Protein AF-F6FRP1-F1 (afdb_monomer)

Sequence (287 aa):
MSMPPDDLPRSPSGRVPKWVIDEAAGRATTPTAWREWEQRPTAQLASGRHRGSNRGLRVTIAILSVLITVAVWGRAGWPGVPQEWVAAVEEATGQSDGSALAPDILALADAAYMTDEGRAIFYGTEPRIVDREQVAELCRRTGPDDRDLETGQYRIAGCYAGDGTGRGVIYLAKPDDPRLYEGLVTTAAHEMLHAAWETLGLREQADLAPILEAEVAALDPADPIHQSIAWSIGDAATFTASSELFASLGAAVWRDGGLDPRLEEIYSRFISDRAALVAVHSSWSVG

Mean predicted aligned error: 17.7 Å

Foldseek 3Di:
DDDDPPPQDADPVRDRDPVVVCVVVVHDDDDDPVCPVVDDDPPDPDDDDDDDDPPVVVVVVVVVVVVVVCVVVVVVDDPPDDVVVVVVVCVVVVVDPPVLDPDDLVVLCVQLQWDPLLVCLLVQQVEDADAPVVQCVVLPPPDDPPDDPPPCLCQKDWAFPDPLQSYHHIYTHGHPDSLCVLVSSLSSQLRSLLSLLSNDDPVLLVVCLVQLVVQVVPDDPPPCLVVVLCVQCPVHDSSSSSSSSLSSQQQADADVVGGPPSSVVSSCNTHVCSVSRNVSNVVSSVD

Structure (mmCIF, N/CA/C/O backbone):
data_AF-F6FRP1-F1
#
_entry.id   AF-F6FRP1-F1
#
loop_
_atom_site.group_PDB
_atom_site.id
_atom_site.type_symbol
_atom_site.label_atom_id
_atom_site.label_alt_id
_atom_site.label_comp_id
_atom_site.label_asym_id
_atom_site.label_entity_id
_atom_site.label_seq_id
_atom_site.pdbx_PDB_ins_code
_atom_site.Cartn_x
_atom_site.Cartn_y
_atom_site.Cartn_z
_atom_site.occupancy
_atom_site.B_iso_or_equiv
_atom_site.auth_seq_id
_atom_site.auth_comp_id
_atom_site.auth_asym_id
_atom_site.auth_atom_id
_atom_site.pdbx_PDB_model_num
ATOM 1 N N . MET A 1 1 ? -47.886 38.451 -21.635 1.00 42.12 1 MET A N 1
ATOM 2 C CA . MET A 1 1 ? -46.549 38.573 -22.251 1.00 42.12 1 MET A CA 1
ATOM 3 C C . MET A 1 1 ? -45.557 38.033 -21.238 1.00 42.12 1 MET A C 1
ATOM 5 O O . MET A 1 1 ? -45.305 38.707 -20.250 1.00 42.12 1 MET A O 1
ATOM 9 N N . SER A 1 2 ? -45.134 36.778 -21.395 1.00 42.69 2 SER A N 1
ATOM 10 C CA . SER A 1 2 ? -44.207 36.121 -20.466 1.00 42.69 2 SER A CA 1
ATOM 11 C C . SER A 1 2 ? -42.779 36.546 -20.794 1.00 42.69 2 SER A C 1
ATOM 13 O O . SER A 1 2 ? -42.382 36.476 -21.955 1.00 42.69 2 SER A O 1
ATOM 15 N N . MET A 1 3 ? -42.034 37.021 -19.794 1.00 36.31 3 MET A N 1
ATOM 16 C CA . MET A 1 3 ? -40.602 37.287 -19.942 1.00 36.31 3 MET A CA 1
ATOM 17 C C . MET A 1 3 ? -39.848 35.962 -20.142 1.00 36.31 3 MET A C 1
ATOM 19 O O . MET A 1 3 ? -40.249 34.962 -19.538 1.00 36.31 3 MET A O 1
ATOM 23 N N . PRO A 1 4 ? -38.783 35.926 -20.963 1.00 47.41 4 PRO A N 1
ATOM 24 C CA . PRO A 1 4 ? -37.923 34.753 -21.055 1.00 47.41 4 PRO A CA 1
ATOM 25 C C . PRO A 1 4 ? -37.223 34.506 -19.707 1.00 47.41 4 PRO A C 1
ATOM 27 O O . PRO A 1 4 ? -36.939 35.479 -19.001 1.00 47.41 4 PRO A O 1
ATOM 30 N N . PRO A 1 5 ? -36.941 33.245 -19.339 1.00 50.66 5 PRO A N 1
ATOM 31 C CA . PRO A 1 5 ? -36.143 32.946 -18.157 1.00 50.66 5 PRO A CA 1
ATOM 32 C C . PRO A 1 5 ? -34.727 33.525 -18.308 1.00 50.66 5 PRO A C 1
ATOM 34 O O . PRO A 1 5 ? -34.097 33.409 -19.360 1.00 50.66 5 PRO A O 1
ATOM 37 N N . ASP A 1 6 ? -34.266 34.216 -17.264 1.00 63.19 6 ASP A N 1
ATOM 38 C CA . ASP A 1 6 ? -32.944 34.848 -17.178 1.00 63.19 6 ASP A CA 1
ATOM 39 C C . ASP A 1 6 ? -31.881 33.787 -16.852 1.00 63.19 6 ASP A C 1
ATOM 41 O O . ASP A 1 6 ? -31.418 33.675 -15.718 1.00 63.19 6 ASP A O 1
ATOM 45 N N . ASP A 1 7 ? -31.529 32.983 -17.857 1.00 59.56 7 ASP A N 1
ATOM 46 C CA . ASP A 1 7 ? -30.572 31.870 -17.752 1.00 59.56 7 ASP A CA 1
ATOM 47 C C . ASP A 1 7 ? -29.110 32.307 -17.979 1.00 59.56 7 ASP A C 1
ATOM 49 O O . ASP A 1 7 ? -28.259 31.519 -18.400 1.00 59.56 7 ASP A O 1
ATOM 53 N N . LEU A 1 8 ? -28.776 33.577 -17.722 1.00 59.47 8 LEU A N 1
ATOM 54 C CA . LEU A 1 8 ? -27.398 34.038 -17.881 1.00 59.47 8 LEU A CA 1
ATOM 55 C C . LEU A 1 8 ? -26.527 33.615 -16.684 1.00 59.47 8 LEU A C 1
ATOM 57 O O . LEU A 1 8 ? -26.877 33.891 -15.533 1.00 59.47 8 LEU A O 1
ATOM 61 N N . PRO A 1 9 ? -25.348 33.008 -16.924 1.00 55.50 9 PRO A N 1
ATOM 62 C CA . PRO A 1 9 ? -24.442 32.602 -15.858 1.00 55.50 9 PRO A CA 1
ATOM 63 C C . PRO A 1 9 ? -23.933 33.827 -15.085 1.00 55.50 9 PRO A C 1
ATOM 65 O O . PRO A 1 9 ? -23.289 34.728 -15.633 1.00 55.50 9 PRO A O 1
ATOM 68 N N . ARG A 1 10 ? -24.220 33.864 -13.780 1.00 59.00 10 ARG A N 1
ATOM 69 C CA . ARG A 1 10 ? -23.786 34.926 -12.861 1.00 59.00 10 ARG A CA 1
ATOM 70 C C . ARG A 1 10 ? -22.568 34.463 -12.069 1.00 59.00 10 ARG A C 1
ATOM 72 O O . ARG A 1 10 ? -22.489 33.317 -11.641 1.00 59.00 10 ARG A O 1
ATOM 79 N N . SER A 1 11 ? -21.616 35.369 -11.851 1.00 56.16 11 SER A N 1
ATOM 80 C CA . SER A 1 11 ? -20.502 35.103 -10.933 1.00 56.16 11 SER A CA 1
ATOM 81 C C . SER A 1 11 ? -21.001 35.014 -9.478 1.00 56.16 11 SER A C 1
ATOM 83 O O . SER A 1 11 ? -22.058 35.577 -9.176 1.00 56.16 11 SER A O 1
ATOM 85 N N . PRO A 1 12 ? -20.230 34.426 -8.540 1.00 55.56 12 PRO A N 1
ATOM 86 C CA . PRO A 1 12 ? -20.595 34.362 -7.116 1.00 55.56 12 PRO A CA 1
ATOM 87 C C . PRO A 1 12 ? -20.892 35.726 -6.463 1.00 55.56 12 PRO A C 1
ATOM 89 O O . PRO A 1 12 ? -21.548 35.797 -5.433 1.00 55.56 12 PRO A O 1
ATOM 92 N N . SER A 1 13 ? -20.446 36.827 -7.079 1.00 66.94 13 SER A N 1
ATOM 93 C CA . SER A 1 13 ? -20.722 38.203 -6.637 1.00 66.94 13 SER A CA 1
ATOM 94 C C . SER A 1 13 ? -22.049 38.789 -7.153 1.00 66.94 13 SER A C 1
ATOM 96 O O . SER A 1 13 ? -22.319 39.973 -6.952 1.00 66.94 13 SER A O 1
ATOM 98 N N . GLY A 1 14 ? -22.850 38.013 -7.892 1.00 69.00 14 GLY A N 1
ATOM 99 C CA . GLY A 1 14 ? -24.117 38.445 -8.494 1.00 69.00 14 GLY A CA 1
ATOM 100 C C . GLY A 1 14 ? -23.976 39.348 -9.728 1.00 69.00 14 GLY A C 1
ATOM 101 O O . GLY A 1 14 ? -24.975 39.653 -10.383 1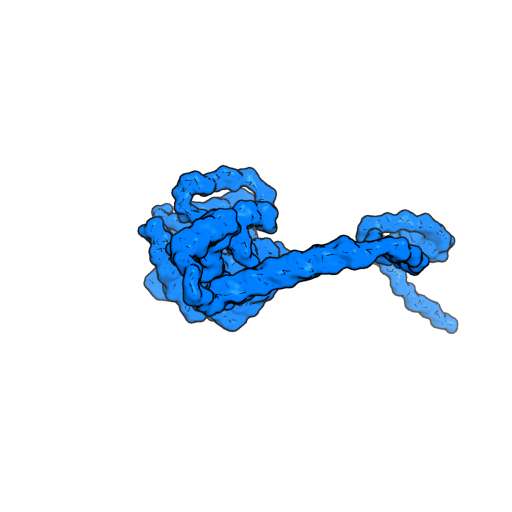.00 69.00 14 GLY A O 1
ATOM 102 N N . ARG A 1 15 ? -22.748 39.753 -10.085 1.00 71.25 15 ARG A N 1
ATOM 103 C CA . ARG A 1 15 ? -22.455 40.525 -11.301 1.00 71.25 15 ARG A CA 1
ATOM 104 C C . ARG A 1 15 ? -22.330 39.621 -12.525 1.00 71.25 15 ARG A C 1
ATOM 106 O O . ARG A 1 15 ? -21.652 38.590 -12.476 1.00 71.25 15 ARG A O 1
ATOM 113 N N . VAL A 1 16 ? -22.952 40.062 -13.620 1.00 71.62 16 VAL A N 1
ATOM 114 C CA . VAL A 1 16 ? -22.792 39.478 -14.956 1.00 71.62 16 VAL A CA 1
ATOM 115 C C . VAL A 1 16 ? -21.362 39.755 -15.430 1.00 71.62 16 VAL A C 1
ATOM 117 O O . VAL A 1 16 ? -20.940 40.918 -15.424 1.00 71.62 16 VAL A O 1
ATOM 120 N N . PRO A 1 17 ? -20.587 38.722 -15.798 1.00 74.06 17 PRO A N 1
ATOM 121 C CA . PRO A 1 17 ? -19.234 38.912 -16.294 1.00 74.06 17 PRO A CA 1
ATOM 122 C C . PRO A 1 17 ? -19.204 39.814 -17.530 1.00 74.06 17 PRO A C 1
ATOM 124 O O . PRO A 1 17 ? -20.033 39.691 -18.429 1.00 74.06 17 PRO A O 1
ATOM 127 N N . LYS A 1 18 ? -18.210 40.705 -17.594 1.00 75.06 18 LYS A N 1
ATOM 128 C CA . LYS A 1 18 ? -18.068 41.690 -18.677 1.00 75.06 18 LYS A CA 1
ATOM 129 C C . LYS A 1 18 ? -18.070 41.048 -20.074 1.00 75.06 18 LYS A C 1
ATOM 131 O O . LYS A 1 18 ? -18.649 41.618 -20.990 1.00 75.06 18 LYS A O 1
ATOM 136 N N . TRP A 1 19 ? -17.499 39.851 -20.210 1.00 76.25 19 TRP A N 1
ATOM 137 C CA . TRP A 1 19 ? -17.457 39.122 -21.478 1.00 76.25 19 TRP A CA 1
ATOM 138 C C . TRP A 1 19 ? -18.851 38.738 -22.002 1.00 76.25 19 TRP A C 1
ATOM 140 O O . TRP A 1 19 ? -19.078 38.848 -23.198 1.00 76.25 19 TRP A O 1
ATOM 150 N N . VAL A 1 20 ? -19.809 38.405 -21.125 1.00 75.12 20 VAL A N 1
ATOM 151 C CA . VAL A 1 20 ? -21.200 38.082 -21.513 1.00 75.12 20 VAL A CA 1
ATOM 152 C C . VAL A 1 20 ? -21.896 39.314 -22.098 1.00 75.12 20 VAL A C 1
ATOM 154 O O . VAL A 1 20 ? -22.630 39.230 -23.078 1.00 75.12 20 VAL A O 1
ATOM 157 N N . ILE A 1 21 ? -21.633 40.487 -21.513 1.00 78.12 21 ILE A N 1
ATOM 158 C CA . ILE A 1 21 ? -22.163 41.769 -22.000 1.00 78.12 21 ILE A CA 1
ATO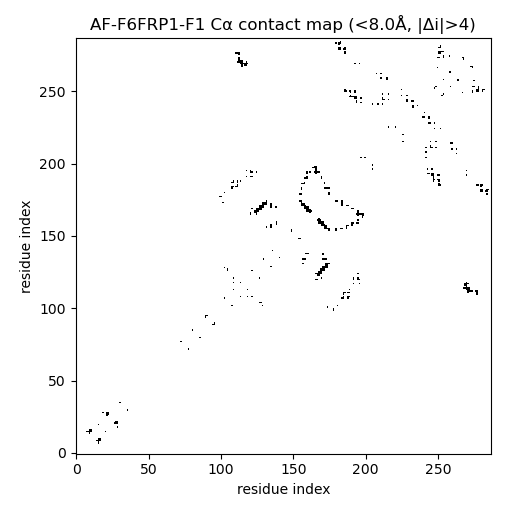M 159 C C . ILE A 1 21 ? -21.534 42.131 -23.350 1.00 78.12 21 ILE A C 1
ATOM 161 O O . ILE A 1 21 ? -22.207 42.675 -24.224 1.00 78.12 21 ILE A O 1
ATOM 165 N N . ASP A 1 22 ? -20.244 41.848 -23.520 1.00 76.38 22 ASP A N 1
ATOM 166 C CA . ASP A 1 22 ? -19.522 42.136 -24.756 1.00 76.38 22 ASP A CA 1
ATOM 167 C C . ASP A 1 22 ? -19.954 41.200 -25.903 1.00 76.38 22 ASP A C 1
ATOM 169 O O . ASP A 1 22 ? -20.143 41.680 -27.021 1.00 76.38 22 ASP A O 1
ATOM 173 N N . GLU A 1 23 ? -20.240 39.927 -25.618 1.00 74.88 23 GLU A N 1
ATOM 174 C CA . GLU A 1 23 ? -20.771 38.950 -26.580 1.00 74.88 23 GLU A CA 1
ATOM 175 C C . GLU A 1 23 ? -22.206 39.285 -27.022 1.00 74.88 23 GLU A C 1
ATOM 177 O O . GLU A 1 23 ? -22.486 39.345 -28.220 1.00 74.88 23 GLU A O 1
ATOM 182 N N . ALA A 1 24 ? -23.099 39.631 -26.085 1.00 76.50 24 ALA A N 1
ATOM 183 C CA . ALA A 1 24 ? -24.457 40.084 -26.410 1.00 76.50 24 ALA A CA 1
ATOM 184 C C . ALA A 1 24 ? -24.477 41.389 -27.234 1.00 76.50 24 ALA A C 1
ATOM 186 O O . ALA A 1 24 ? -25.410 41.638 -27.997 1.00 76.50 24 ALA A O 1
ATOM 187 N N . ALA A 1 25 ? -23.440 42.221 -27.102 1.00 79.88 25 ALA A N 1
ATOM 188 C CA . ALA A 1 25 ? -23.262 43.445 -27.879 1.00 79.88 25 ALA A CA 1
ATOM 189 C C . ALA A 1 25 ? -22.539 43.225 -29.225 1.00 79.88 25 ALA A C 1
ATOM 191 O O . ALA A 1 25 ? -22.247 44.202 -29.916 1.00 79.88 25 ALA A O 1
ATOM 192 N N . GLY A 1 26 ? -22.218 41.976 -29.590 1.00 76.62 26 GLY A N 1
ATOM 193 C CA . GLY A 1 26 ? -21.513 41.636 -30.829 1.00 76.62 26 GLY A CA 1
ATOM 194 C C . GLY A 1 26 ? -20.072 42.152 -30.889 1.00 76.62 26 GLY A C 1
ATOM 195 O O . GLY A 1 26 ? -19.520 42.318 -31.978 1.00 76.62 26 GLY A O 1
ATOM 196 N N . ARG A 1 27 ? -19.456 42.457 -29.739 1.00 76.00 27 ARG A N 1
ATOM 197 C CA . ARG A 1 27 ? -18.064 42.914 -29.669 1.00 76.00 27 ARG A CA 1
ATOM 198 C C . AR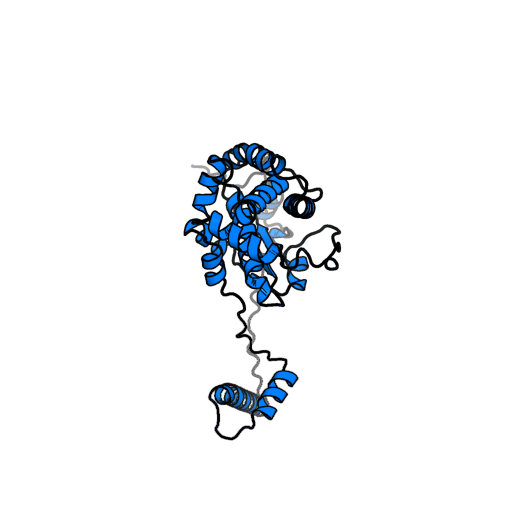G A 1 27 ? -17.130 41.709 -29.666 1.00 76.00 27 ARG A C 1
ATOM 200 O O . ARG A 1 27 ? -17.351 40.748 -28.939 1.00 76.00 27 ARG A O 1
ATOM 207 N N . ALA A 1 28 ? -16.060 41.777 -30.457 1.00 65.69 28 ALA A N 1
ATOM 208 C CA . ALA A 1 28 ? -15.039 40.737 -30.476 1.00 65.69 28 ALA A CA 1
ATOM 209 C C . ALA A 1 28 ? -14.341 40.657 -29.108 1.00 65.69 28 ALA A C 1
ATOM 211 O O . ALA A 1 28 ? -13.714 41.621 -28.667 1.00 65.69 28 ALA A O 1
ATOM 212 N N . THR A 1 29 ? -14.454 39.513 -28.437 1.00 64.19 29 THR A N 1
ATOM 213 C CA . THR A 1 29 ? -13.760 39.227 -27.177 1.00 64.19 29 THR A CA 1
ATOM 214 C C . THR A 1 29 ? -12.563 38.325 -27.436 1.00 64.19 29 THR A C 1
ATOM 216 O O . THR A 1 29 ? -12.681 37.324 -28.143 1.00 64.19 29 THR A O 1
ATOM 219 N N . THR A 1 30 ? -11.417 38.635 -26.835 1.00 57.41 30 THR A N 1
ATOM 220 C CA . THR A 1 30 ? -10.253 37.743 -26.838 1.00 57.41 30 THR A CA 1
ATOM 221 C C . THR A 1 30 ? -10.590 36.473 -26.043 1.00 57.41 30 THR A C 1
ATOM 223 O O . THR A 1 30 ? -11.055 36.601 -24.905 1.00 57.41 30 THR A O 1
ATOM 226 N N . PRO A 1 31 ? -10.392 35.259 -26.591 1.00 54.78 31 PRO A N 1
ATOM 227 C CA . PRO A 1 31 ? -10.673 34.027 -25.862 1.00 54.78 31 PRO A CA 1
ATOM 228 C C . PRO A 1 31 ? -9.839 33.945 -24.580 1.00 54.78 31 PRO A C 1
ATOM 230 O O . PRO A 1 31 ? -8.662 34.302 -24.565 1.00 54.78 31 PRO A O 1
ATOM 233 N N . THR A 1 32 ? -10.447 33.472 -23.495 1.00 55.47 32 THR A N 1
ATOM 234 C CA . THR A 1 32 ? -9.696 33.073 -22.298 1.00 55.47 32 THR A CA 1
ATOM 235 C C . THR A 1 32 ? -9.104 31.680 -22.517 1.00 55.47 32 THR A C 1
ATOM 237 O O . THR A 1 32 ? -9.702 30.863 -23.214 1.00 55.47 32 THR A O 1
ATOM 240 N N . ALA A 1 33 ? -7.937 31.413 -21.918 1.00 50.56 33 ALA A N 1
ATOM 241 C CA . ALA A 1 33 ? -7.075 30.252 -22.191 1.00 50.56 33 ALA A CA 1
ATOM 242 C C . ALA A 1 33 ? -7.775 28.874 -22.164 1.00 50.56 33 ALA A C 1
ATOM 244 O O . ALA A 1 33 ? -7.342 27.940 -22.827 1.00 50.56 33 ALA A O 1
ATOM 245 N N . TRP A 1 34 ? -8.894 28.733 -21.451 1.00 55.25 34 TRP A N 1
ATOM 246 C CA . TRP A 1 34 ? -9.649 27.479 -21.383 1.00 55.25 34 TRP A CA 1
ATOM 247 C C . TRP A 1 34 ? -10.542 27.202 -22.612 1.00 55.25 34 TRP A C 1
ATOM 249 O O . TRP A 1 34 ? -11.051 26.092 -22.727 1.00 55.25 34 TRP A O 1
ATOM 259 N N . ARG A 1 35 ? -10.728 28.163 -23.536 1.00 50.78 35 ARG A N 1
ATOM 260 C CA . ARG A 1 35 ? -11.476 27.993 -24.806 1.00 50.78 35 ARG A CA 1
ATOM 261 C C . ARG A 1 35 ? -10.598 27.810 -26.049 1.00 50.78 35 ARG A C 1
ATOM 263 O O . ARG A 1 35 ? -11.127 27.667 -27.148 1.00 50.78 35 ARG A O 1
ATOM 270 N N . GLU A 1 36 ? -9.272 27.778 -25.913 1.00 46.44 36 GLU A N 1
ATOM 271 C CA . GLU A 1 36 ? -8.371 27.612 -27.070 1.00 46.44 36 GLU A CA 1
ATOM 272 C C . GLU A 1 36 ? -8.553 26.268 -27.798 1.00 46.44 36 GLU A C 1
ATOM 274 O O . GLU A 1 36 ? -8.281 26.166 -28.993 1.00 46.44 36 GLU A O 1
ATOM 279 N N . TRP A 1 37 ? -9.076 25.241 -27.124 1.00 53.56 37 TRP A N 1
ATOM 280 C CA . TRP A 1 37 ? -9.287 23.922 -27.723 1.00 53.56 37 TRP A CA 1
ATOM 281 C C . TRP A 1 37 ? -10.529 23.836 -28.632 1.00 53.56 37 TRP A C 1
ATOM 283 O O . TRP A 1 37 ? -10.575 22.956 -29.492 1.00 53.56 37 TRP A O 1
ATOM 293 N N . GLU A 1 38 ? -11.502 24.753 -28.504 1.00 47.47 38 GLU A N 1
ATOM 294 C CA . GLU A 1 38 ? -12.734 24.760 -29.317 1.00 47.47 38 GLU A CA 1
ATOM 295 C C . GLU A 1 38 ? -12.526 25.333 -30.731 1.00 47.47 38 GLU A C 1
ATOM 297 O O . GLU A 1 38 ? -13.348 25.099 -31.616 1.00 47.47 38 GLU A O 1
ATOM 302 N N . GLN A 1 39 ? -11.421 26.043 -30.993 1.00 49.44 39 GLN A N 1
ATOM 303 C CA . GLN A 1 39 ? -11.143 26.643 -32.303 1.00 49.44 39 GLN A CA 1
ATOM 304 C C . GLN A 1 39 ? -9.900 26.046 -32.965 1.00 49.44 39 GLN A C 1
ATOM 306 O O . GLN A 1 39 ? -8.892 26.717 -33.174 1.00 49.44 39 GLN A O 1
ATOM 311 N N . ARG A 1 40 ? -9.986 24.779 -33.380 1.00 37.25 40 ARG A N 1
ATOM 312 C CA . ARG A 1 40 ? -9.123 24.284 -34.461 1.00 37.25 40 ARG A CA 1
ATOM 313 C C . ARG A 1 40 ? -9.772 24.623 -35.805 1.00 37.25 40 ARG A C 1
ATOM 315 O O . ARG A 1 40 ? -10.865 24.126 -36.075 1.00 37.25 40 ARG A O 1
ATOM 322 N N . PRO A 1 41 ? -9.130 25.414 -36.683 1.00 39.00 41 PRO A N 1
ATOM 323 C CA . PRO A 1 41 ? -9.621 25.587 -38.040 1.00 39.00 41 PRO A CA 1
ATOM 324 C C . PRO A 1 41 ? -9.537 24.245 -38.770 1.00 39.00 41 PRO A C 1
ATOM 326 O O . PRO A 1 41 ? -8.457 23.664 -38.895 1.00 39.00 41 PRO A O 1
ATOM 329 N N . THR A 1 42 ? -10.662 23.754 -39.286 1.00 45.41 42 THR A N 1
ATOM 330 C CA . THR A 1 42 ? -10.673 22.704 -40.309 1.00 45.41 42 THR A CA 1
ATOM 331 C C . THR A 1 42 ? -10.019 23.264 -41.568 1.00 45.41 42 THR A C 1
ATOM 333 O O . THR A 1 42 ? -10.678 23.884 -42.405 1.00 45.41 42 THR A O 1
ATOM 336 N N . ALA A 1 43 ? -8.703 23.095 -41.684 1.00 40.84 43 ALA A N 1
ATOM 337 C CA . ALA A 1 43 ? -7.973 23.413 -42.896 1.00 40.84 43 ALA A CA 1
ATOM 338 C C . ALA A 1 43 ? -8.469 22.493 -44.019 1.00 40.84 43 ALA A C 1
ATOM 340 O O . ALA A 1 43 ? -8.356 21.268 -43.959 1.00 40.84 43 ALA A O 1
ATOM 341 N N . GLN A 1 44 ? -9.066 23.122 -45.027 1.00 39.66 44 GLN A N 1
ATOM 342 C CA . GLN A 1 44 ? -9.525 22.511 -46.263 1.00 39.66 44 GLN A CA 1
ATOM 343 C C . GLN A 1 44 ? -8.386 21.708 -46.907 1.00 39.66 44 GLN A C 1
ATOM 345 O O . GLN A 1 44 ? -7.334 22.253 -47.242 1.00 39.66 44 GLN A O 1
ATOM 350 N N . LEU A 1 45 ? -8.609 20.408 -47.108 1.00 37.31 45 LEU A N 1
ATOM 351 C CA . LEU A 1 45 ? -7.721 19.546 -47.882 1.00 37.31 45 LEU A CA 1
ATOM 352 C C . LEU A 1 45 ? -7.791 19.953 -49.359 1.00 37.31 45 LEU A C 1
ATOM 354 O O . LEU A 1 45 ? -8.670 19.524 -50.105 1.00 37.31 45 LEU A O 1
ATOM 358 N N . ALA A 1 46 ? -6.852 20.798 -49.782 1.00 37.16 46 ALA A N 1
ATOM 359 C CA . ALA A 1 46 ? -6.594 21.061 -51.187 1.00 37.16 46 ALA A CA 1
ATOM 360 C C . ALA A 1 46 ? -5.942 19.823 -51.827 1.00 37.16 46 ALA A C 1
ATOM 362 O O . ALA A 1 46 ? -4.865 19.373 -51.435 1.00 37.16 46 ALA A O 1
ATOM 363 N N . SER A 1 47 ? -6.610 19.270 -52.837 1.00 42.41 47 SER A N 1
ATOM 364 C CA . SER A 1 47 ? -6.144 18.148 -53.647 1.00 42.41 47 SER A CA 1
ATOM 365 C C . SER A 1 47 ? -4.941 18.546 -54.516 1.00 42.41 47 SER A C 1
ATOM 367 O O . SER A 1 47 ? -5.101 19.043 -55.633 1.00 42.41 47 SER A O 1
ATOM 369 N N . GLY A 1 48 ? -3.730 18.304 -54.014 1.00 36.50 48 GLY A N 1
ATOM 370 C CA . GLY A 1 48 ? -2.476 18.415 -54.761 1.00 36.50 48 GLY A CA 1
ATOM 371 C C . GLY A 1 48 ? -2.127 17.105 -55.469 1.00 36.50 48 GLY A C 1
ATOM 372 O O . GLY A 1 48 ? -1.681 16.139 -54.856 1.00 36.50 48 GLY A O 1
ATOM 373 N N . ARG A 1 49 ? -2.334 17.059 -56.785 1.00 46.19 49 ARG A N 1
ATOM 374 C CA . ARG A 1 49 ? -2.052 15.909 -57.654 1.00 46.19 49 ARG A CA 1
ATOM 375 C C . ARG A 1 49 ? -0.538 15.790 -57.902 1.00 46.19 49 ARG A C 1
ATOM 377 O O . ARG A 1 49 ? -0.045 16.282 -58.912 1.00 46.19 49 ARG A O 1
ATOM 384 N N . HIS A 1 50 ? 0.203 15.124 -57.013 1.00 40.28 50 HIS A N 1
ATOM 385 C CA . HIS A 1 50 ? 1.617 14.800 -57.249 1.00 40.28 50 HIS A CA 1
ATOM 386 C C . HIS A 1 50 ? 1.769 13.501 -58.049 1.00 40.28 50 HIS A C 1
ATOM 388 O O . HIS A 1 50 ? 1.591 12.389 -57.560 1.00 40.28 50 HIS A O 1
ATOM 394 N N . ARG A 1 51 ? 2.119 13.661 -59.327 1.00 49.78 51 ARG A N 1
ATOM 395 C CA . ARG A 1 51 ? 2.587 12.597 -60.219 1.00 49.78 51 ARG A CA 1
ATOM 396 C C . ARG A 1 51 ? 4.102 12.470 -60.001 1.00 49.78 51 ARG A C 1
ATOM 398 O O . ARG A 1 51 ? 4.841 13.345 -60.435 1.00 49.78 51 ARG A O 1
ATOM 405 N N . GLY A 1 52 ? 4.565 11.424 -59.310 1.00 40.97 52 GLY A N 1
ATOM 406 C CA . GLY A 1 52 ? 5.995 11.254 -59.012 1.00 40.97 52 GLY A CA 1
ATOM 407 C C . GLY A 1 52 ? 6.385 9.868 -58.484 1.00 40.97 52 GLY A C 1
ATOM 408 O O . GLY A 1 52 ? 6.340 9.625 -57.291 1.00 40.97 52 GLY A O 1
ATOM 409 N N . SER A 1 53 ? 6.799 8.987 -59.404 1.00 50.59 53 SER A N 1
ATOM 410 C CA . SER A 1 53 ? 7.682 7.812 -59.233 1.00 50.59 53 SER A CA 1
ATOM 411 C C . SER A 1 53 ? 7.422 6.811 -58.080 1.00 50.59 53 SER A C 1
ATOM 413 O O . SER A 1 53 ? 8.101 6.801 -57.058 1.00 50.59 53 SER A O 1
ATOM 415 N N . ASN A 1 54 ? 6.567 5.811 -58.337 1.00 47.47 54 ASN A N 1
ATOM 416 C CA . ASN A 1 54 ? 6.340 4.622 -57.487 1.00 47.47 54 ASN A CA 1
ATOM 417 C C . ASN A 1 54 ? 7.515 3.611 -57.444 1.00 47.47 54 ASN A C 1
ATOM 419 O O . ASN A 1 54 ? 7.302 2.430 -57.161 1.00 47.47 54 ASN A O 1
ATOM 423 N N . ARG A 1 55 ? 8.751 4.017 -57.764 1.00 47.81 55 ARG A N 1
ATOM 424 C CA . ARG A 1 55 ? 9.914 3.110 -57.721 1.00 47.81 55 ARG A CA 1
ATOM 425 C C . ARG A 1 55 ? 10.537 3.008 -56.326 1.00 47.81 55 ARG A C 1
ATOM 427 O O . ARG A 1 55 ? 10.957 1.920 -55.963 1.00 47.81 55 ARG A O 1
ATOM 434 N N . GLY A 1 56 ? 10.519 4.079 -55.527 1.00 46.12 56 GLY A N 1
ATOM 435 C CA . GLY A 1 56 ? 11.072 4.063 -54.164 1.00 46.12 56 GLY A CA 1
ATOM 436 C C . GLY A 1 56 ? 10.229 3.251 -53.177 1.00 46.12 56 GLY A C 1
ATOM 437 O O . GLY A 1 56 ? 10.756 2.402 -52.470 1.00 46.12 56 GLY A O 1
ATOM 438 N N . LEU A 1 57 ? 8.903 3.431 -53.209 1.00 47.03 57 LEU A N 1
ATOM 439 C CA . LEU A 1 57 ? 7.966 2.790 -52.275 1.00 47.03 57 LEU A CA 1
ATOM 440 C C . LEU A 1 57 ? 7.874 1.262 -52.449 1.00 47.03 57 LEU A C 1
ATOM 442 O O . LEU A 1 57 ? 7.635 0.529 -51.495 1.00 47.03 57 LEU A O 1
ATOM 446 N N . ARG A 1 58 ? 8.091 0.760 -53.672 1.00 45.69 58 ARG A N 1
ATOM 447 C CA . ARG A 1 58 ? 8.083 -0.686 -53.955 1.00 45.69 58 ARG A CA 1
ATOM 448 C C . ARG A 1 58 ? 9.337 -1.396 -53.439 1.00 45.69 58 ARG A C 1
ATOM 450 O O . ARG A 1 58 ? 9.256 -2.571 -53.103 1.00 45.69 58 ARG A O 1
ATOM 457 N N . VAL A 1 59 ? 10.466 -0.691 -53.347 1.00 53.22 59 VAL A N 1
ATOM 458 C CA . VAL A 1 59 ? 11.726 -1.246 -52.829 1.00 53.22 59 VAL A CA 1
ATOM 459 C C . VAL A 1 59 ? 11.703 -1.304 -51.299 1.00 53.22 59 VAL A C 1
ATOM 461 O O . VAL A 1 59 ? 12.089 -2.318 -50.728 1.00 53.22 59 VAL A O 1
ATOM 464 N N . THR A 1 60 ? 11.160 -0.286 -50.625 1.00 51.91 60 THR A N 1
ATOM 465 C CA . THR A 1 60 ? 11.024 -0.287 -49.157 1.00 51.91 60 THR A CA 1
ATOM 466 C C . THR A 1 60 ? 10.033 -1.329 -48.646 1.00 51.91 60 THR A C 1
ATOM 468 O O . THR A 1 60 ? 10.333 -2.009 -47.668 1.00 51.91 60 THR A O 1
ATOM 471 N N . ILE A 1 61 ? 8.895 -1.528 -49.324 1.00 57.03 61 ILE A N 1
ATOM 472 C CA . ILE A 1 61 ? 7.932 -2.579 -48.949 1.00 57.03 61 ILE A CA 1
ATOM 473 C C . ILE A 1 61 ? 8.546 -3.975 -49.129 1.00 57.03 61 ILE A C 1
ATOM 475 O O . ILE A 1 61 ? 8.363 -4.831 -48.267 1.00 57.03 61 ILE A O 1
ATOM 479 N N . ALA A 1 62 ? 9.325 -4.210 -50.191 1.00 53.81 62 ALA A N 1
ATOM 480 C CA . ALA A 1 62 ? 9.988 -5.497 -50.409 1.00 53.81 62 ALA A CA 1
ATOM 481 C C . ALA A 1 62 ? 11.038 -5.810 -49.325 1.00 53.81 62 ALA A C 1
ATOM 483 O O . ALA A 1 62 ? 11.080 -6.934 -48.832 1.00 53.81 62 ALA A O 1
ATOM 484 N N . ILE A 1 63 ? 11.830 -4.819 -48.900 1.00 55.97 63 ILE A N 1
ATOM 485 C CA . ILE A 1 63 ? 12.840 -4.992 -47.841 1.00 55.97 63 ILE A CA 1
ATOM 486 C C . ILE A 1 63 ? 12.175 -5.269 -46.484 1.00 55.97 63 ILE A C 1
ATOM 488 O O . ILE A 1 63 ? 12.570 -6.206 -45.796 1.00 55.97 63 ILE A O 1
ATOM 492 N N . LEU A 1 64 ? 11.117 -4.530 -46.128 1.00 55.06 64 LEU A N 1
ATOM 493 C CA . LEU A 1 64 ? 10.350 -4.780 -44.898 1.00 55.06 64 LEU A CA 1
ATOM 494 C C . LEU A 1 64 ? 9.680 -6.158 -44.902 1.00 55.06 64 LEU A C 1
ATOM 496 O O . LEU A 1 64 ? 9.680 -6.841 -43.884 1.00 55.06 64 LEU A O 1
ATOM 500 N N . SER A 1 65 ? 9.173 -6.601 -46.055 1.00 56.00 65 SER A N 1
ATOM 501 C CA . SER A 1 65 ? 8.579 -7.934 -46.199 1.00 56.00 65 SER A CA 1
ATOM 502 C C . SER A 1 65 ? 9.621 -9.028 -45.968 1.00 56.00 65 SER A C 1
ATOM 504 O O . SER A 1 65 ? 9.364 -9.962 -45.218 1.00 56.00 65 SER A O 1
ATOM 506 N N . VAL A 1 66 ? 10.819 -8.902 -46.548 1.00 59.66 66 VAL A N 1
ATOM 507 C CA . VAL A 1 66 ? 11.915 -9.864 -46.344 1.00 59.66 66 VAL A CA 1
ATOM 508 C C . VAL A 1 66 ? 12.369 -9.891 -44.881 1.00 59.66 66 VAL A C 1
ATOM 510 O O . VAL A 1 66 ? 12.519 -10.975 -44.330 1.00 59.66 66 VAL A O 1
ATOM 513 N N . LEU A 1 67 ? 12.500 -8.737 -44.219 1.00 56.31 67 LEU A N 1
ATOM 514 C CA . LEU A 1 67 ? 12.889 -8.666 -42.803 1.00 56.31 67 LEU A CA 1
ATOM 515 C C . LEU A 1 67 ? 11.833 -9.275 -41.868 1.00 56.31 67 LEU A C 1
ATOM 517 O O . LEU A 1 67 ? 12.183 -10.028 -40.964 1.00 56.31 67 LEU A O 1
ATOM 521 N N . ILE A 1 68 ? 10.544 -9.026 -42.124 1.00 56.06 68 ILE A N 1
ATOM 522 C CA . ILE A 1 68 ? 9.441 -9.649 -41.374 1.00 56.06 68 ILE A CA 1
ATOM 523 C C . ILE A 1 68 ? 9.417 -11.162 -41.619 1.00 56.06 68 ILE A C 1
ATOM 525 O O . ILE A 1 68 ? 9.194 -11.932 -40.691 1.00 56.06 68 ILE A O 1
ATOM 529 N N . THR A 1 69 ? 9.705 -11.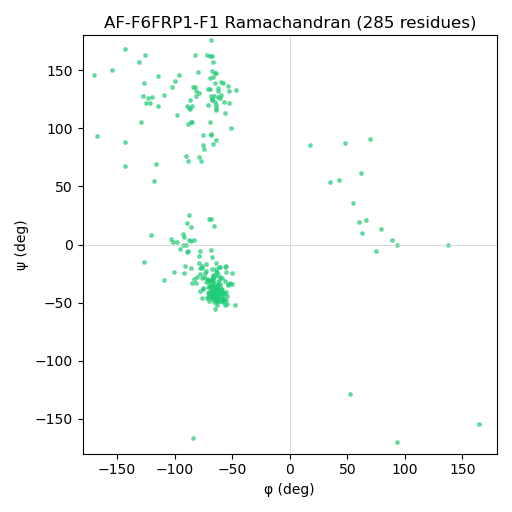615 -42.843 1.00 53.12 69 THR A N 1
ATOM 530 C CA . THR A 1 69 ? 9.728 -13.050 -43.161 1.00 53.12 69 THR A CA 1
ATOM 531 C C . THR A 1 69 ? 10.927 -13.738 -42.496 1.00 53.12 69 THR A C 1
ATOM 533 O O . THR A 1 69 ? 10.769 -14.799 -41.912 1.00 53.12 69 THR A O 1
ATOM 536 N N . VAL A 1 70 ? 12.111 -13.119 -42.475 1.00 56.12 70 VAL A N 1
ATOM 537 C CA . VAL A 1 70 ? 13.283 -13.646 -41.749 1.00 56.12 70 VAL A CA 1
ATOM 538 C C . VAL A 1 70 ? 13.035 -13.688 -40.233 1.00 56.12 70 VAL A C 1
ATOM 540 O O . VAL A 1 70 ? 13.346 -14.692 -39.599 1.00 56.12 70 VAL A O 1
ATOM 543 N N . ALA A 1 71 ? 12.401 -12.662 -39.656 1.00 55.00 71 ALA A N 1
ATOM 544 C CA . ALA A 1 71 ? 12.084 -12.616 -38.225 1.00 55.00 71 ALA A CA 1
ATOM 545 C C . ALA A 1 71 ? 10.994 -13.623 -37.803 1.00 55.00 71 ALA A C 1
ATOM 547 O O . ALA A 1 71 ? 11.063 -14.199 -36.717 1.00 55.00 71 ALA A O 1
ATOM 548 N N . VAL A 1 72 ? 9.991 -13.859 -38.656 1.00 51.38 72 VAL A N 1
ATOM 549 C CA . VAL A 1 72 ? 8.916 -14.831 -38.390 1.00 51.38 72 VAL A CA 1
ATOM 550 C C . VAL A 1 72 ? 9.408 -16.269 -38.575 1.00 51.38 72 VAL A C 1
ATOM 552 O O . VAL A 1 72 ? 9.049 -17.139 -37.788 1.00 51.38 72 VAL A O 1
ATOM 555 N N . TRP A 1 73 ? 10.266 -16.529 -39.565 1.00 50.72 73 TRP A N 1
ATOM 556 C CA . TRP A 1 73 ? 10.774 -17.878 -39.838 1.00 50.72 73 TRP A CA 1
ATOM 557 C C . TRP A 1 73 ? 12.002 -18.264 -38.997 1.00 50.72 73 TRP A C 1
ATOM 559 O O . TRP A 1 73 ? 12.228 -19.453 -38.790 1.00 50.72 73 TRP A O 1
ATOM 569 N N . GLY A 1 74 ? 12.742 -17.300 -38.436 1.00 50.66 74 GLY A N 1
ATOM 570 C CA . GLY A 1 74 ? 13.803 -17.561 -37.453 1.00 50.66 74 GLY A CA 1
ATOM 571 C C . GLY A 1 74 ? 13.288 -18.204 -36.157 1.00 50.66 74 GLY A C 1
ATOM 572 O O . GLY A 1 74 ? 13.956 -19.064 -35.593 1.00 50.66 74 GLY A O 1
ATOM 573 N N . ARG A 1 75 ? 12.054 -17.881 -35.739 1.00 52.62 75 ARG A N 1
ATOM 574 C CA . ARG A 1 75 ? 11.405 -18.465 -34.547 1.00 52.62 75 ARG A CA 1
ATOM 575 C C . ARG A 1 75 ? 10.944 -19.918 -34.714 1.00 52.62 75 ARG A C 1
ATOM 577 O O . ARG A 1 75 ? 10.670 -20.574 -33.717 1.00 52.62 75 ARG A O 1
ATOM 584 N N . ALA A 1 76 ? 10.836 -20.422 -35.944 1.00 53.59 76 ALA A N 1
ATOM 585 C CA . ALA A 1 76 ? 10.281 -21.751 -36.217 1.00 53.59 76 ALA A CA 1
ATOM 586 C C . ALA A 1 76 ? 11.337 -22.875 -36.283 1.00 53.59 76 ALA A C 1
ATOM 588 O O . ALA A 1 76 ? 10.964 -24.028 -36.477 1.00 53.59 76 ALA A O 1
ATOM 589 N N . GLY A 1 77 ? 12.629 -22.562 -36.104 1.00 49.19 77 GLY A N 1
ATOM 590 C CA . GLY A 1 77 ? 13.716 -23.546 -36.053 1.00 49.19 77 GLY A CA 1
ATOM 591 C C . GLY A 1 77 ? 13.998 -24.220 -37.401 1.00 49.19 77 GLY A C 1
ATOM 592 O O . GLY A 1 77 ? 13.438 -25.266 -37.724 1.00 49.19 77 GLY A O 1
ATOM 593 N N . TRP A 1 78 ? 14.910 -23.650 -38.194 1.00 47.81 78 TRP A N 1
ATOM 594 C CA . TRP A 1 78 ? 15.395 -24.296 -39.419 1.00 47.81 78 TRP A CA 1
ATOM 595 C C . TRP A 1 78 ? 16.491 -25.322 -39.081 1.00 47.81 78 TRP A C 1
ATOM 597 O O . TRP A 1 78 ? 17.444 -24.971 -38.379 1.00 47.81 78 TRP A O 1
ATOM 607 N N . PRO A 1 79 ? 16.444 -26.564 -39.599 1.00 49.28 79 PRO A N 1
ATOM 608 C CA . PRO A 1 79 ? 17.557 -27.494 -39.456 1.00 49.28 79 PRO A CA 1
ATOM 609 C C . PRO A 1 79 ? 18.735 -26.996 -40.303 1.00 49.28 79 PRO A C 1
ATOM 611 O O . PRO A 1 79 ? 18.699 -27.081 -41.530 1.00 49.28 79 PRO A O 1
ATOM 614 N N . GLY A 1 80 ? 19.765 -26.445 -39.656 1.00 57.62 80 GLY A N 1
ATOM 615 C CA . GLY A 1 80 ? 21.017 -26.069 -40.323 1.00 57.62 80 GLY A CA 1
ATOM 616 C C . GLY A 1 80 ? 21.635 -24.730 -39.926 1.00 57.62 80 GLY A C 1
ATOM 617 O O . GLY A 1 80 ? 22.690 -24.406 -40.462 1.00 57.62 80 GLY A O 1
ATOM 618 N N . VAL A 1 81 ? 21.035 -23.961 -39.011 1.00 59.69 81 VAL A N 1
ATOM 619 C CA . VAL A 1 81 ? 21.715 -22.794 -38.424 1.00 59.69 81 VAL A CA 1
ATOM 620 C C . VAL A 1 81 ? 22.488 -23.253 -37.183 1.00 59.69 81 VAL A C 1
ATOM 622 O O . VAL A 1 81 ? 21.861 -23.771 -36.257 1.00 59.69 81 VAL A O 1
ATOM 625 N N . PRO A 1 82 ? 23.825 -23.110 -37.146 1.00 67.12 82 PRO A N 1
ATOM 626 C CA . PRO A 1 82 ? 24.608 -23.424 -35.955 1.00 67.12 82 PRO A CA 1
ATOM 627 C C . PRO A 1 82 ? 24.189 -22.521 -34.788 1.00 67.12 82 PRO A C 1
ATOM 629 O O . PRO A 1 82 ? 24.024 -21.312 -34.974 1.00 67.12 82 PRO A O 1
ATOM 632 N N . GLN A 1 83 ? 23.996 -23.088 -33.593 1.00 57.62 83 GLN A N 1
ATOM 633 C CA . GLN A 1 83 ? 23.499 -22.336 -32.429 1.00 57.62 83 GLN A CA 1
ATOM 634 C C . GLN A 1 83 ? 24.407 -21.156 -32.056 1.00 57.62 83 GLN A C 1
ATOM 636 O O . GLN A 1 83 ? 23.914 -20.137 -31.582 1.00 57.62 83 GLN A O 1
ATOM 641 N N . GLU A 1 84 ? 25.708 -21.241 -32.340 1.00 62.09 84 GLU A N 1
ATOM 642 C CA . GLU A 1 84 ? 26.656 -20.146 -32.120 1.00 62.09 84 GLU A CA 1
ATOM 643 C C . GLU A 1 84 ? 26.332 -18.866 -32.917 1.00 62.09 84 GLU A C 1
ATOM 645 O O . GLU A 1 84 ? 26.662 -17.766 -32.480 1.00 62.09 84 GLU A O 1
ATOM 650 N N . TRP A 1 85 ? 25.670 -18.978 -34.074 1.00 59.84 85 TRP A N 1
ATOM 651 C CA . TRP A 1 85 ? 25.297 -17.819 -34.892 1.00 59.84 85 TRP A CA 1
ATOM 652 C C . TRP A 1 85 ? 24.002 -17.176 -34.404 1.00 59.84 85 TRP A C 1
ATOM 654 O O . TRP A 1 85 ? 23.836 -15.968 -34.544 1.00 59.84 85 TRP A O 1
ATOM 664 N N . VAL A 1 86 ? 23.106 -17.967 -33.812 1.00 58.97 86 VAL A N 1
ATOM 665 C CA . VAL A 1 86 ? 21.891 -17.461 -33.161 1.00 58.97 86 VAL A CA 1
ATOM 666 C C . VAL A 1 86 ? 22.281 -16.619 -31.946 1.00 58.97 86 VAL A C 1
ATOM 668 O O . VAL A 1 86 ? 21.909 -15.451 -31.884 1.00 58.97 86 VAL A O 1
ATOM 671 N N . ALA A 1 87 ? 23.158 -17.149 -31.087 1.00 58.75 87 ALA A N 1
ATOM 672 C CA . ALA A 1 87 ? 23.668 -16.436 -29.915 1.00 58.75 87 ALA A CA 1
ATOM 673 C C . ALA A 1 87 ? 24.391 -15.125 -30.280 1.00 58.75 87 ALA A C 1
ATOM 675 O O . ALA A 1 87 ? 24.183 -14.093 -29.648 1.00 58.75 87 ALA A O 1
ATOM 676 N N . ALA A 1 88 ? 25.196 -15.129 -31.350 1.00 62.84 88 ALA A N 1
ATOM 677 C CA . ALA A 1 88 ? 25.890 -13.927 -31.814 1.00 62.84 88 ALA A CA 1
ATOM 678 C C . ALA A 1 88 ? 24.933 -12.847 -32.355 1.00 62.84 88 ALA A C 1
ATOM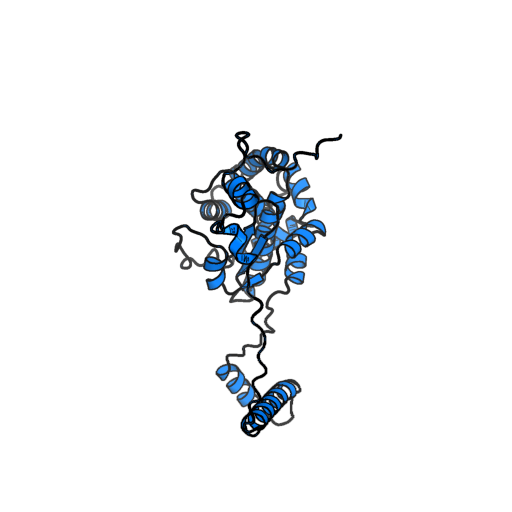 680 O O . ALA A 1 88 ? 25.212 -11.655 -32.231 1.00 62.84 88 ALA A O 1
ATOM 681 N N . VAL A 1 89 ? 23.808 -13.241 -32.961 1.00 59.12 89 VAL A N 1
ATOM 682 C CA . VAL A 1 89 ? 22.775 -12.301 -33.422 1.00 59.12 89 VAL A CA 1
ATOM 683 C C . VAL A 1 89 ? 21.958 -11.768 -32.244 1.00 59.12 89 VAL A C 1
ATOM 685 O O . VAL A 1 89 ? 21.648 -10.580 -32.229 1.00 59.12 89 VAL A O 1
ATOM 688 N N . GLU A 1 90 ? 21.649 -12.591 -31.246 1.00 55.31 90 GLU A N 1
ATOM 689 C CA . GLU A 1 90 ? 20.954 -12.181 -30.015 1.00 55.31 90 GLU A CA 1
ATOM 690 C C . GLU A 1 90 ? 21.778 -11.163 -29.212 1.00 55.31 90 GLU A C 1
ATOM 692 O O . GLU A 1 90 ? 21.265 -10.107 -28.835 1.00 55.31 90 GLU A O 1
ATOM 697 N N . GLU A 1 91 ? 23.083 -11.408 -29.063 1.00 56.56 91 GLU A N 1
ATOM 698 C CA . GLU A 1 91 ? 24.018 -10.484 -28.414 1.00 56.56 91 GLU A CA 1
ATOM 699 C C . GLU A 1 91 ? 24.189 -9.180 -29.214 1.00 56.56 91 GLU A C 1
ATOM 701 O O . GLU A 1 91 ? 24.160 -8.087 -28.649 1.00 56.56 91 GLU A O 1
ATOM 706 N N . ALA A 1 92 ? 24.281 -9.263 -30.547 1.00 55.44 92 ALA A N 1
ATOM 707 C CA . ALA A 1 92 ? 24.442 -8.088 -31.407 1.00 55.44 92 ALA A CA 1
ATOM 708 C C . ALA A 1 92 ? 23.164 -7.243 -31.564 1.00 55.44 92 ALA A C 1
ATOM 710 O O . ALA A 1 92 ? 23.249 -6.053 -31.873 1.00 55.44 92 ALA A O 1
ATOM 711 N N . THR A 1 93 ? 21.981 -7.835 -31.385 1.00 55.72 93 THR A N 1
ATOM 712 C CA . THR A 1 93 ? 20.690 -7.129 -31.481 1.00 55.72 93 THR A CA 1
ATOM 713 C C . THR A 1 93 ? 20.159 -6.662 -30.128 1.00 55.72 93 THR A C 1
ATOM 715 O O . THR A 1 93 ? 19.129 -5.987 -30.093 1.00 55.72 93 THR A O 1
ATOM 718 N N . GLY A 1 94 ? 20.845 -6.990 -29.024 1.00 45.56 94 GLY A N 1
ATOM 719 C CA . GLY A 1 94 ? 20.370 -6.703 -27.667 1.00 45.56 94 GLY A CA 1
ATOM 720 C C . GLY A 1 94 ? 19.031 -7.375 -27.361 1.00 45.56 94 GLY A C 1
ATOM 721 O O . GLY A 1 94 ? 18.303 -6.945 -26.468 1.00 45.56 94 GLY A O 1
ATOM 722 N N . GLN A 1 95 ? 18.675 -8.402 -28.133 1.00 47.31 95 GLN A N 1
ATOM 723 C CA . GLN A 1 95 ? 17.426 -9.122 -28.003 1.00 47.31 95 GLN A CA 1
ATOM 724 C C . GLN A 1 95 ? 17.670 -10.239 -26.997 1.00 47.31 95 GLN A C 1
ATOM 726 O O . GLN A 1 95 ? 17.779 -11.408 -27.346 1.00 47.31 95 GLN A O 1
ATOM 731 N N . SER A 1 96 ? 17.807 -9.847 -25.729 1.00 49.44 96 SER A N 1
ATOM 732 C CA . SER A 1 96 ? 17.600 -10.780 -24.632 1.00 49.44 96 SER A CA 1
ATOM 733 C C . SER A 1 96 ? 16.222 -11.405 -24.823 1.00 49.44 96 SER A C 1
ATOM 735 O O . SER A 1 96 ? 15.265 -10.708 -25.177 1.00 49.44 96 SER A O 1
ATOM 737 N N . ASP A 1 97 ? 16.117 -12.720 -24.643 1.00 42.81 97 ASP A N 1
ATOM 738 C CA . ASP A 1 97 ? 14.830 -13.400 -24.595 1.00 42.81 97 ASP A CA 1
ATOM 739 C C . ASP A 1 97 ? 13.939 -12.671 -23.579 1.00 42.81 97 ASP A C 1
ATOM 741 O O . ASP A 1 97 ? 14.026 -12.875 -22.368 1.00 42.81 97 ASP A O 1
ATOM 745 N N . GLY A 1 98 ? 13.037 -11.820 -24.073 1.00 44.31 98 GLY A N 1
ATOM 746 C CA . GLY A 1 98 ? 12.026 -11.107 -23.286 1.00 44.31 98 GLY A CA 1
ATOM 747 C C . GLY A 1 98 ? 10.989 -12.039 -22.647 1.00 44.31 98 GLY A C 1
ATOM 748 O O . GLY A 1 98 ? 9.921 -11.590 -22.246 1.00 44.31 98 GLY A O 1
ATOM 749 N N . SER A 1 99 ? 11.292 -13.338 -22.583 1.00 45.06 99 SER A N 1
ATOM 750 C CA . SER A 1 99 ? 10.539 -14.395 -21.919 1.00 45.06 99 SER A CA 1
ATOM 751 C C . SER A 1 99 ? 11.089 -14.732 -20.526 1.00 45.06 99 SER A C 1
ATOM 753 O O . SER A 1 99 ? 10.523 -15.595 -19.854 1.00 45.06 99 SER A O 1
ATOM 755 N N . ALA A 1 100 ? 12.125 -14.040 -20.041 1.00 43.38 100 ALA A N 1
ATOM 756 C CA . ALA A 1 100 ? 12.349 -13.889 -18.603 1.00 43.38 100 ALA A CA 1
ATOM 757 C C . ALA A 1 100 ? 11.360 -12.835 -18.065 1.00 43.38 100 ALA A C 1
ATOM 759 O O . ALA A 1 100 ? 11.713 -11.684 -17.837 1.00 43.38 100 ALA A O 1
ATOM 760 N N . LEU A 1 101 ? 10.089 -13.252 -18.018 1.00 45.16 101 LEU A N 1
ATOM 761 C CA . LEU A 1 101 ? 8.908 -12.635 -17.407 1.00 45.16 101 LEU A CA 1
ATOM 762 C C . LEU A 1 101 ? 9.039 -11.136 -17.089 1.00 45.16 101 LEU A C 1
ATOM 764 O O . LEU A 1 101 ? 9.280 -10.748 -15.947 1.00 45.16 101 LEU A O 1
ATOM 768 N N . ALA A 1 102 ? 8.753 -10.279 -18.074 1.00 51.53 102 ALA A N 1
ATOM 769 C CA . ALA A 1 102 ? 8.033 -9.066 -17.707 1.00 51.53 102 ALA A CA 1
ATOM 770 C C . ALA A 1 102 ? 6.729 -9.539 -17.028 1.00 51.53 102 ALA A C 1
ATOM 772 O O . ALA A 1 102 ? 6.018 -10.348 -17.633 1.00 51.53 102 ALA A O 1
ATOM 773 N N . PRO A 1 103 ? 6.449 -9.137 -15.779 1.00 62.00 103 PRO A N 1
ATOM 774 C CA . PRO A 1 103 ? 5.229 -9.533 -15.095 1.00 62.00 103 PRO A CA 1
ATOM 775 C C . PRO A 1 103 ? 4.022 -9.204 -15.959 1.00 62.00 103 PRO A C 1
ATOM 777 O O . PRO A 1 103 ? 3.895 -8.087 -16.464 1.00 62.00 103 PRO A O 1
ATOM 780 N N . ASP A 1 104 ? 3.118 -10.164 -16.097 1.00 83.62 104 ASP A N 1
ATOM 781 C CA . ASP A 1 104 ? 1.765 -9.825 -16.497 1.00 83.62 104 ASP A CA 1
ATOM 782 C C . ASP A 1 104 ? 1.128 -9.059 -15.327 1.00 83.62 104 ASP A C 1
ATOM 784 O O . ASP A 1 104 ? 1.157 -9.524 -14.185 1.00 83.62 104 ASP A O 1
ATOM 788 N N . ILE A 1 105 ? 0.563 -7.882 -15.595 1.00 91.94 105 ILE A N 1
ATOM 789 C CA . ILE A 1 105 ? -0.217 -7.099 -14.624 1.00 91.94 105 ILE A CA 1
ATOM 790 C C . ILE A 1 105 ? -1.288 -7.975 -13.954 1.00 91.94 105 ILE A C 1
ATOM 792 O O . ILE A 1 105 ? -1.572 -7.816 -12.766 1.00 91.94 105 ILE A O 1
ATOM 796 N N . LEU A 1 106 ? -1.859 -8.937 -14.685 1.00 91.94 106 LEU A N 1
ATOM 797 C CA . LEU A 1 106 ? -2.809 -9.898 -14.127 1.00 91.94 106 LEU A CA 1
ATOM 798 C C . LEU A 1 106 ? -2.152 -10.818 -13.088 1.00 91.94 106 LEU A C 1
ATOM 800 O O . LEU A 1 106 ? -2.699 -11.000 -12.001 1.00 91.94 106 LEU A O 1
ATOM 804 N N . ALA A 1 107 ? -0.955 -11.326 -13.390 1.00 92.44 107 ALA A N 1
ATOM 805 C CA . ALA A 1 107 ? -0.196 -12.196 -12.496 1.00 92.44 107 ALA A CA 1
ATOM 806 C C . ALA A 1 107 ? 0.284 -11.466 -11.233 1.00 92.44 107 ALA A C 1
ATOM 808 O O . ALA A 1 107 ? 0.379 -12.088 -10.176 1.00 92.44 107 ALA A O 1
ATOM 809 N N . LEU A 1 108 ? 0.550 -10.156 -11.309 1.00 94.75 108 LEU A N 1
ATOM 810 C CA . LEU A 1 108 ? 0.849 -9.349 -10.122 1.00 94.75 108 LEU A CA 1
ATOM 811 C C . LEU A 1 108 ? -0.341 -9.297 -9.164 1.00 94.75 108 LEU A C 1
ATOM 813 O O . LEU A 1 108 ? -0.153 -9.490 -7.970 1.00 94.75 108 LEU A O 1
ATOM 817 N N . ALA A 1 109 ? -1.558 -9.092 -9.672 1.00 96.75 109 ALA A N 1
ATOM 818 C CA . ALA A 1 109 ? -2.752 -9.061 -8.829 1.00 96.75 109 ALA A CA 1
ATOM 819 C C . ALA A 1 109 ? -3.042 -10.422 -8.169 1.00 96.75 109 ALA A C 1
ATOM 821 O O . ALA A 1 109 ? -3.439 -10.468 -7.005 1.00 96.75 109 ALA A O 1
ATOM 822 N N . ASP A 1 110 ? -2.810 -11.524 -8.894 1.00 96.19 110 ASP A N 1
ATOM 823 C CA . ASP A 1 110 ? -2.895 -12.885 -8.348 1.00 96.19 110 ASP A CA 1
ATOM 824 C C . ASP A 1 110 ? -1.861 -13.108 -7.241 1.00 96.19 110 ASP A C 1
ATOM 826 O O . ASP A 1 110 ? -2.213 -13.521 -6.137 1.00 96.19 110 ASP A O 1
ATOM 830 N N . ALA A 1 111 ? -0.593 -12.801 -7.520 1.00 96.06 111 ALA A N 1
ATOM 831 C CA . ALA A 1 111 ? 0.507 -12.993 -6.580 1.00 96.06 111 ALA A CA 1
ATOM 832 C C . ALA A 1 111 ? 0.412 -12.068 -5.356 1.00 96.06 111 ALA A C 1
ATOM 834 O O . ALA A 1 111 ? 0.896 -12.419 -4.284 1.00 96.06 111 ALA A O 1
ATOM 835 N N . ALA A 1 112 ? -0.229 -10.907 -5.506 1.00 97.31 112 ALA A N 1
ATOM 836 C CA . ALA A 1 112 ? -0.503 -9.965 -4.428 1.00 97.31 112 ALA A CA 1
ATOM 837 C C . ALA A 1 112 ? -1.764 -10.321 -3.622 1.00 97.31 112 ALA A C 1
ATOM 839 O O . ALA A 1 112 ? -2.156 -9.556 -2.744 1.00 97.31 112 ALA A O 1
ATOM 840 N N . TYR A 1 113 ? -2.414 -11.454 -3.916 1.00 98.19 113 TYR A N 1
ATOM 841 C CA . TYR A 1 113 ? -3.641 -11.897 -3.251 1.00 98.19 113 TYR A CA 1
ATOM 842 C C . TYR A 1 113 ? -4.758 -10.844 -3.303 1.00 98.19 113 TYR A C 1
ATOM 844 O O . TYR A 1 113 ? -5.525 -10.699 -2.355 1.00 98.19 113 TYR A O 1
ATOM 852 N N . MET A 1 114 ? -4.864 -10.086 -4.398 1.00 98.56 114 MET A N 1
ATOM 853 C CA . MET A 1 114 ? -5.907 -9.070 -4.530 1.00 98.56 114 MET A CA 1
ATOM 854 C C . MET A 1 114 ? -7.288 -9.723 -4.674 1.00 98.56 114 MET A C 1
ATOM 856 O O . MET A 1 114 ? -7.482 -10.634 -5.491 1.00 98.56 114 MET A O 1
ATOM 860 N N . THR A 1 115 ? -8.263 -9.218 -3.917 1.00 98.81 115 THR A N 1
ATOM 861 C CA . THR A 1 115 ? -9.690 -9.546 -4.078 1.00 98.81 115 THR A CA 1
ATOM 862 C C . THR A 1 115 ? -10.239 -8.979 -5.390 1.00 98.81 115 THR A C 1
ATOM 864 O O . THR A 1 115 ? -9.562 -8.226 -6.092 1.00 98.81 115 THR A O 1
ATOM 867 N N . ASP A 1 116 ? -11.503 -9.267 -5.706 1.00 98.62 116 ASP A N 1
ATOM 868 C CA . ASP A 1 116 ? -12.190 -8.638 -6.840 1.00 98.62 116 ASP A CA 1
ATOM 869 C C . ASP A 1 116 ? -12.245 -7.100 -6.721 1.00 98.62 116 ASP A C 1
ATOM 871 O O . ASP A 1 116 ? -12.054 -6.403 -7.718 1.00 98.62 116 ASP A O 1
ATOM 875 N N . GLU A 1 117 ? -12.450 -6.552 -5.514 1.00 98.56 117 GLU A N 1
ATOM 876 C CA . GLU A 1 117 ? -12.436 -5.097 -5.274 1.00 98.56 117 GLU A CA 1
ATOM 877 C C . GLU A 1 117 ? -11.016 -4.527 -5.422 1.00 98.56 117 GLU A C 1
ATOM 879 O O . GLU A 1 117 ? -10.829 -3.536 -6.130 1.00 98.56 117 GLU A O 1
ATOM 884 N N . GLY A 1 118 ? -10.002 -5.191 -4.852 1.00 98.62 118 GLY A N 1
ATOM 885 C CA . GLY A 1 118 ? -8.597 -4.797 -5.012 1.00 98.62 118 GLY A CA 1
ATOM 886 C C . GLY A 1 118 ? -8.146 -4.813 -6.476 1.00 98.62 118 GLY A C 1
ATOM 887 O O . GLY A 1 118 ? -7.496 -3.879 -6.939 1.00 98.62 118 GLY A O 1
ATOM 888 N N . ARG A 1 119 ? -8.572 -5.818 -7.250 1.00 98.56 119 ARG A N 1
ATOM 889 C CA . ARG A 1 119 ? -8.331 -5.910 -8.701 1.00 98.56 119 ARG A CA 1
ATOM 890 C C . ARG A 1 119 ? -9.013 -4.802 -9.477 1.00 98.56 119 ARG A C 1
ATOM 892 O O . ARG A 1 119 ? -8.406 -4.238 -10.382 1.00 98.56 119 ARG A O 1
ATOM 899 N N . ALA A 1 120 ? -10.266 -4.495 -9.148 1.00 98.31 120 ALA A N 1
ATOM 900 C CA . ALA A 1 120 ? -11.000 -3.424 -9.809 1.00 98.31 120 ALA A CA 1
ATOM 901 C C . ALA A 1 120 ? -10.288 -2.074 -9.631 1.00 98.31 120 ALA A C 1
ATOM 903 O O . ALA A 1 120 ? -10.152 -1.327 -10.600 1.00 98.31 120 ALA A O 1
ATOM 904 N N . ILE A 1 121 ? -9.778 -1.803 -8.425 1.00 98.31 121 ILE A N 1
ATOM 905 C CA . ILE A 1 121 ? -8.958 -0.621 -8.138 1.00 98.31 121 ILE A CA 1
ATOM 906 C C . ILE A 1 121 ? -7.645 -0.695 -8.917 1.00 98.31 121 ILE A C 1
ATOM 908 O O . ILE A 1 121 ? -7.360 0.196 -9.713 1.00 98.31 121 ILE A O 1
ATOM 912 N N . PHE A 1 122 ? -6.883 -1.781 -8.761 1.00 98.12 122 PHE A N 1
ATOM 913 C CA . PHE A 1 122 ? -5.579 -1.940 -9.399 1.00 98.12 122 PHE A CA 1
ATOM 914 C C . PHE A 1 122 ? -5.662 -1.757 -10.916 1.00 98.12 122 PHE A C 1
ATOM 916 O O . PHE A 1 122 ? -4.967 -0.910 -11.462 1.00 98.12 122 PHE A O 1
ATOM 923 N N . TYR A 1 123 ? -6.566 -2.448 -11.609 1.00 97.12 123 TYR A N 1
ATOM 924 C CA . TYR A 1 123 ? -6.719 -2.298 -13.059 1.00 97.12 123 TYR A CA 1
ATOM 925 C C . TYR A 1 123 ? -7.313 -0.943 -13.465 1.00 97.12 123 TYR A C 1
ATOM 927 O O . TYR A 1 123 ? -6.979 -0.426 -14.532 1.00 97.12 123 TYR A O 1
ATOM 935 N N . GLY A 1 124 ? -8.161 -0.348 -12.621 1.00 96.38 124 GLY A N 1
ATOM 936 C CA . GLY A 1 124 ? -8.710 0.994 -12.822 1.00 96.38 124 GLY A CA 1
ATOM 937 C C . GLY A 1 124 ? -7.649 2.098 -12.803 1.00 96.38 124 GLY A C 1
ATOM 938 O O . GLY A 1 124 ? -7.853 3.143 -13.418 1.00 96.38 124 GLY A O 1
ATOM 939 N N . THR A 1 125 ? -6.505 1.848 -12.161 1.00 95.31 125 THR A N 1
ATOM 940 C CA . THR A 1 125 ? -5.331 2.734 -12.177 1.00 95.31 125 THR A CA 1
ATOM 941 C C . THR A 1 125 ? -4.393 2.518 -13.370 1.00 95.31 125 THR A C 1
ATOM 943 O O . THR A 1 125 ? -3.254 2.961 -13.331 1.00 95.31 125 THR A O 1
ATOM 946 N N . GLU A 1 126 ? -4.815 1.811 -14.425 1.00 92.94 126 GLU A N 1
ATOM 947 C CA . GLU A 1 126 ? -4.014 1.589 -15.645 1.00 92.94 126 GLU A CA 1
ATOM 948 C C . GLU A 1 126 ? -2.525 1.248 -15.380 1.00 92.94 126 GLU A C 1
ATOM 950 O O . GLU A 1 126 ? -1.639 1.951 -15.881 1.00 92.94 126 GLU A O 1
ATOM 955 N N . PRO A 1 127 ? -2.221 0.210 -14.581 1.00 94.56 127 PRO A N 1
ATOM 956 C CA . PRO A 1 127 ? -0.891 0.006 -14.027 1.00 94.56 127 PRO A CA 1
ATOM 957 C C . PRO A 1 127 ? 0.128 -0.283 -15.133 1.00 94.56 127 PRO A C 1
ATOM 959 O O . PRO A 1 127 ? -0.144 -1.023 -16.085 1.00 94.56 127 PRO A O 1
ATOM 962 N N . ARG A 1 128 ? 1.321 0.304 -15.013 1.00 92.88 128 ARG A N 1
ATOM 963 C CA . ARG A 1 128 ? 2.381 0.231 -16.025 1.00 92.88 128 ARG A CA 1
ATOM 964 C C . ARG A 1 128 ? 3.678 -0.232 -15.401 1.00 92.88 128 ARG A C 1
ATOM 966 O O . ARG A 1 128 ? 4.166 0.376 -14.455 1.00 92.88 128 ARG A O 1
ATOM 973 N N . ILE A 1 129 ? 4.266 -1.261 -15.996 1.00 91.12 129 ILE A N 1
ATOM 974 C CA . ILE A 1 129 ? 5.643 -1.646 -15.708 1.00 91.12 129 ILE A CA 1
ATOM 975 C C . ILE A 1 129 ? 6.536 -0.827 -16.633 1.00 91.12 129 ILE A C 1
ATOM 977 O O . ILE A 1 129 ? 6.415 -0.915 -17.857 1.00 91.12 129 ILE A O 1
ATOM 981 N N . VAL A 1 130 ? 7.381 0.004 -16.042 1.00 87.50 130 VAL A N 1
ATOM 982 C CA . VAL A 1 130 ? 8.246 0.961 -16.740 1.00 87.50 130 VAL A CA 1
ATOM 983 C C . VAL A 1 130 ? 9.694 0.749 -16.327 1.00 87.50 130 VAL A C 1
ATOM 985 O O . VAL A 1 130 ? 9.966 0.105 -15.312 1.00 87.50 130 VAL A O 1
ATOM 988 N N . ASP A 1 131 ? 10.633 1.282 -17.101 1.00 84.31 131 ASP A N 1
ATOM 989 C CA . ASP A 1 131 ? 12.037 1.242 -16.698 1.00 84.31 131 ASP A CA 1
ATOM 990 C C . ASP A 1 131 ? 12.231 2.082 -15.426 1.00 84.31 131 ASP A C 1
ATOM 992 O O . ASP A 1 131 ? 11.534 3.078 -15.201 1.00 84.31 131 ASP A O 1
ATOM 996 N N . ARG A 1 132 ? 13.170 1.677 -14.568 1.00 76.81 132 ARG A N 1
ATOM 997 C CA . ARG A 1 132 ? 13.382 2.290 -13.247 1.00 76.81 132 ARG A CA 1
ATOM 998 C C . ARG A 1 132 ? 13.608 3.799 -13.339 1.00 76.81 132 ARG A C 1
ATOM 1000 O O . ARG A 1 132 ? 13.055 4.556 -12.546 1.00 76.81 132 ARG A O 1
ATOM 1007 N N . GLU A 1 133 ? 14.376 4.242 -14.326 1.00 75.69 133 GLU A N 1
ATOM 1008 C CA . GLU A 1 133 ? 14.706 5.649 -14.559 1.00 75.69 133 GLU A CA 1
ATOM 1009 C C . GLU A 1 133 ? 13.466 6.474 -14.930 1.00 75.69 133 GLU A C 1
ATOM 1011 O O . GLU A 1 133 ? 13.409 7.674 -14.665 1.00 75.69 133 GLU A O 1
ATOM 1016 N N . GLN A 1 134 ? 12.451 5.837 -15.520 1.00 76.94 134 GLN A N 1
ATOM 1017 C CA . GLN A 1 134 ? 11.208 6.496 -15.911 1.00 76.94 134 GLN A CA 1
ATOM 1018 C C . GLN A 1 134 ? 10.283 6.729 -14.716 1.00 76.94 134 GLN A C 1
ATOM 1020 O O . GLN A 1 134 ? 9.484 7.661 -14.761 1.00 76.94 134 GLN A O 1
ATOM 1025 N N . VAL A 1 135 ? 10.391 5.929 -13.647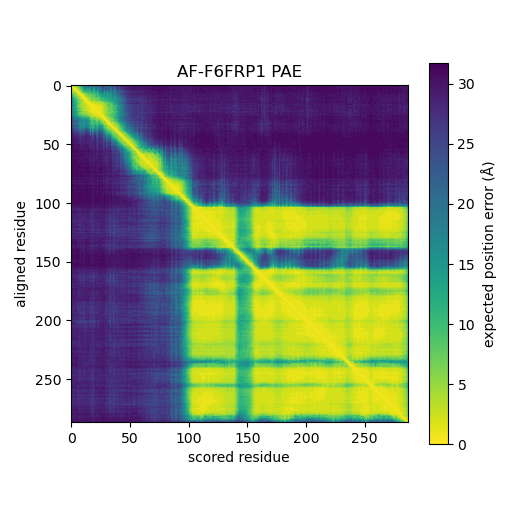 1.00 74.56 135 VAL A N 1
ATOM 1026 C CA . VAL A 1 135 ? 9.551 6.079 -12.447 1.00 74.56 135 VAL A CA 1
ATOM 1027 C C . VAL A 1 135 ? 9.727 7.472 -11.844 1.00 74.56 135 VAL A C 1
ATOM 1029 O O . VAL A 1 135 ? 8.739 8.165 -11.641 1.00 74.56 135 VAL A O 1
ATOM 1032 N N . ALA A 1 136 ? 10.960 7.945 -11.642 1.00 68.62 136 ALA A N 1
ATOM 1033 C CA . ALA A 1 136 ? 11.205 9.263 -11.042 1.00 68.62 136 ALA A CA 1
ATOM 1034 C C . ALA A 1 136 ? 10.541 10.416 -11.825 1.00 68.62 136 ALA A C 1
ATOM 1036 O O . ALA A 1 136 ? 9.918 11.299 -11.229 1.00 68.62 136 ALA A O 1
ATOM 1037 N N . GLU A 1 137 ? 10.617 10.369 -13.158 1.00 72.31 137 GLU A N 1
ATOM 1038 C CA . GLU A 1 137 ? 10.002 11.359 -14.051 1.00 72.31 137 GLU A CA 1
ATOM 1039 C C . GLU A 1 137 ? 8.467 11.253 -14.050 1.00 72.31 137 GLU A C 1
ATOM 1041 O O . GLU A 1 137 ? 7.758 12.245 -13.873 1.00 72.31 137 GLU A O 1
ATOM 1046 N N . LEU A 1 138 ? 7.935 10.038 -14.212 1.00 77.62 138 LEU A N 1
ATOM 1047 C CA . LEU A 1 138 ? 6.495 9.785 -14.337 1.00 77.62 138 LEU A CA 1
ATOM 1048 C C . LEU A 1 138 ? 5.742 10.039 -13.029 1.00 77.62 138 LEU A C 1
ATOM 1050 O O . LEU A 1 138 ? 4.614 10.537 -13.047 1.00 77.62 138 LEU A O 1
ATOM 1054 N N . CYS A 1 139 ? 6.388 9.760 -1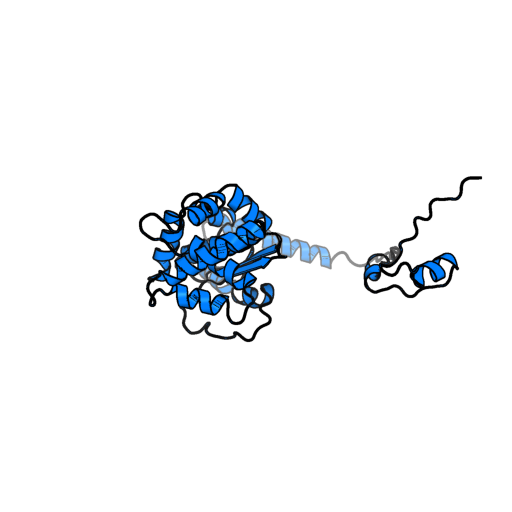1.902 1.00 72.62 139 CYS A N 1
ATOM 1055 C CA . CYS A 1 139 ? 5.842 9.970 -10.571 1.00 72.62 139 CYS A CA 1
ATOM 1056 C C . CYS A 1 139 ? 5.894 11.433 -10.118 1.00 72.62 139 CYS A C 1
ATOM 1058 O O . CYS A 1 139 ? 5.367 11.735 -9.051 1.00 72.62 139 CYS A O 1
ATOM 1060 N N . ARG A 1 140 ? 6.515 12.342 -10.898 1.00 60.72 140 ARG A N 1
ATOM 1061 C CA . ARG A 1 140 ? 6.683 13.776 -10.589 1.00 60.72 140 ARG A CA 1
ATOM 1062 C C . ARG 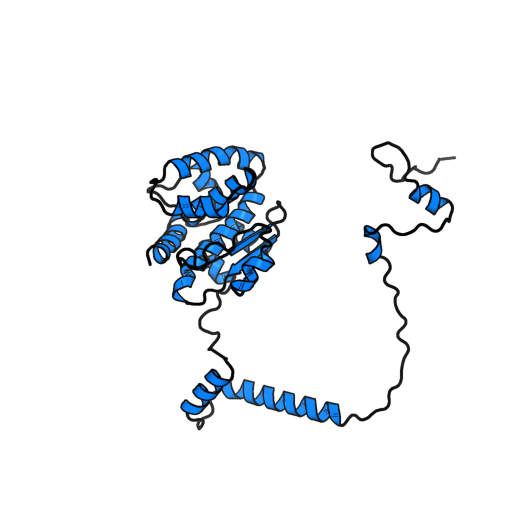A 1 140 ? 6.884 14.042 -9.090 1.00 60.72 140 ARG A C 1
ATOM 1064 O O . ARG A 1 140 ? 6.196 14.880 -8.503 1.00 60.72 140 ARG A O 1
ATOM 1071 N N . ARG A 1 141 ? 7.861 13.371 -8.469 1.00 51.22 141 ARG A N 1
ATOM 1072 C CA . ARG A 1 141 ? 8.388 13.801 -7.167 1.00 51.22 141 ARG A CA 1
ATOM 1073 C C . ARG A 1 141 ? 9.098 15.144 -7.380 1.00 51.22 141 ARG A C 1
ATOM 1075 O O . ARG A 1 141 ? 10.293 15.203 -7.631 1.00 51.22 141 ARG A O 1
ATOM 1082 N N . THR A 1 142 ? 8.365 16.257 -7.324 1.00 33.50 142 THR A N 1
ATOM 1083 C CA . THR A 1 142 ? 8.969 17.590 -7.193 1.00 33.50 142 THR A CA 1
ATOM 1084 C C . THR A 1 142 ? 9.452 17.761 -5.756 1.00 33.50 142 THR A C 1
ATOM 1086 O O . THR A 1 142 ? 8.753 18.325 -4.920 1.00 33.50 142 THR A O 1
ATOM 1089 N N . GLY A 1 143 ? 10.638 17.233 -5.469 1.00 36.31 143 GLY A N 1
ATOM 1090 C CA . GLY A 1 143 ? 11.357 17.372 -4.206 1.00 36.31 143 GLY A CA 1
ATOM 1091 C C . GLY A 1 143 ? 12.781 16.826 -4.362 1.00 36.31 143 GLY A C 1
ATOM 1092 O O . GLY A 1 143 ? 12.976 15.909 -5.157 1.00 36.31 143 GLY A O 1
ATOM 1093 N N . PRO A 1 144 ? 13.792 17.401 -3.688 1.00 31.88 144 PRO A N 1
ATOM 1094 C CA . PRO A 1 144 ? 15.179 16.995 -3.862 1.00 31.88 144 PRO A CA 1
ATOM 1095 C C . PRO A 1 144 ? 15.403 15.668 -3.138 1.00 31.88 144 PRO A C 1
ATOM 1097 O O . PRO A 1 144 ? 15.669 15.664 -1.939 1.00 31.88 144 PRO A O 1
ATOM 1100 N N . ASP A 1 145 ? 15.288 14.552 -3.851 1.00 41.41 145 ASP A N 1
ATOM 1101 C CA . ASP A 1 145 ? 15.710 13.263 -3.311 1.00 41.41 145 ASP A CA 1
ATOM 1102 C C . ASP A 1 145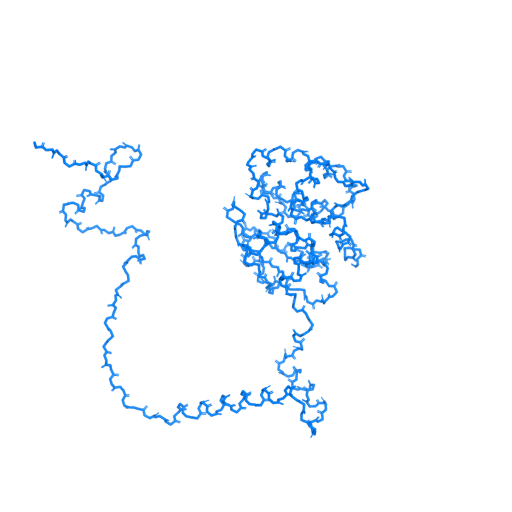 ? 16.334 12.374 -4.393 1.00 41.41 145 ASP A C 1
ATOM 1104 O O . ASP A 1 145 ? 15.845 11.310 -4.744 1.00 41.41 145 ASP A O 1
ATOM 1108 N N . ASP A 1 146 ? 17.500 12.827 -4.863 1.00 36.28 146 ASP A N 1
ATOM 1109 C CA . ASP A 1 146 ? 18.587 11.991 -5.402 1.00 36.28 146 ASP A CA 1
ATOM 1110 C C . ASP A 1 146 ? 19.254 11.140 -4.296 1.00 36.28 146 ASP A C 1
ATOM 1112 O O . ASP A 1 146 ? 20.421 10.756 -4.399 1.00 36.28 146 ASP A O 1
ATOM 1116 N N . ARG A 1 147 ? 18.573 10.885 -3.174 1.00 42.72 147 ARG A N 1
ATOM 1117 C CA . ARG A 1 147 ? 19.181 10.147 -2.072 1.00 42.72 147 ARG A CA 1
ATOM 1118 C C . ARG A 1 147 ? 18.980 8.654 -2.306 1.00 42.72 147 ARG A C 1
ATOM 1120 O O . ARG A 1 147 ? 17.869 8.156 -2.391 1.00 42.72 147 ARG A O 1
ATOM 1127 N N . ASP A 1 148 ? 20.122 7.996 -2.463 1.00 39.03 148 ASP A N 1
ATOM 1128 C CA . ASP A 1 148 ? 20.401 6.575 -2.292 1.00 39.03 148 ASP A CA 1
ATOM 1129 C C . ASP A 1 148 ? 19.685 5.552 -3.184 1.00 39.03 148 ASP A C 1
ATOM 1131 O O . ASP A 1 148 ? 19.127 4.550 -2.739 1.00 39.03 148 ASP A O 1
ATOM 1135 N N . LEU A 1 149 ? 19.938 5.687 -4.487 1.00 42.91 149 LEU A N 1
ATOM 1136 C CA . LEU A 1 149 ? 20.118 4.517 -5.358 1.00 42.91 149 LEU A CA 1
ATOM 1137 C C . LEU A 1 149 ? 21.408 3.717 -5.022 1.00 42.91 149 LEU A C 1
ATOM 1139 O O . LEU A 1 149 ? 21.567 2.602 -5.516 1.00 42.91 149 LEU A O 1
ATOM 1143 N N . GLU A 1 150 ? 22.321 4.243 -4.186 1.00 36.78 150 GLU A N 1
ATOM 1144 C CA . GLU A 1 150 ? 23.621 3.621 -3.856 1.00 36.78 150 GLU A CA 1
ATOM 1145 C C . GLU A 1 150 ? 23.561 2.508 -2.791 1.00 36.78 150 GLU A C 1
ATOM 1147 O O . GLU A 1 150 ? 24.387 1.595 -2.830 1.00 36.78 150 GLU A O 1
ATOM 1152 N N . THR A 1 151 ? 22.603 2.516 -1.856 1.00 40.41 151 THR A N 1
ATOM 1153 C CA . THR A 1 151 ? 22.592 1.549 -0.731 1.00 40.41 151 THR A CA 1
ATOM 1154 C C . THR A 1 151 ? 21.853 0.245 -1.023 1.00 40.41 151 THR A C 1
ATOM 1156 O O . THR A 1 151 ? 21.911 -0.689 -0.224 1.00 40.41 151 THR A O 1
ATOM 1159 N N . GLY A 1 152 ? 21.190 0.131 -2.179 1.00 38.56 152 GLY A N 1
ATOM 1160 C CA . GLY A 1 152 ? 20.683 -1.141 -2.699 1.00 38.56 152 GLY A CA 1
ATOM 1161 C C . GLY A 1 152 ? 19.615 -1.849 -1.851 1.00 38.56 152 GLY A C 1
ATOM 1162 O O . GLY A 1 152 ? 19.304 -3.000 -2.161 1.00 38.56 152 GLY A O 1
ATOM 1163 N N . GLN A 1 153 ? 19.048 -1.215 -0.817 1.00 39.41 153 GLN A N 1
ATOM 1164 C CA . GLN A 1 153 ? 18.046 -1.842 0.063 1.00 39.41 153 GLN A CA 1
ATOM 1165 C C . GLN A 1 153 ? 16.591 -1.628 -0.393 1.00 39.41 153 GLN A C 1
ATOM 1167 O O . GLN A 1 153 ? 15.738 -2.441 -0.067 1.00 39.41 153 GLN A O 1
ATOM 1172 N N . TYR A 1 154 ? 16.314 -0.640 -1.253 1.00 47.44 154 TYR A N 1
ATOM 1173 C CA . TYR A 1 154 ? 14.975 -0.378 -1.814 1.00 47.44 154 TYR A CA 1
ATOM 1174 C C . TYR A 1 154 ? 14.970 -0.534 -3.338 1.00 47.44 154 TYR A C 1
ATOM 1176 O O . TYR A 1 154 ? 14.638 0.367 -4.105 1.00 47.44 154 TYR A O 1
ATOM 1184 N N . ARG A 1 155 ? 15.417 -1.707 -3.802 1.00 50.47 155 ARG A N 1
ATOM 1185 C CA . ARG A 1 155 ? 15.675 -1.992 -5.222 1.00 50.47 155 ARG A CA 1
ATOM 1186 C C . ARG A 1 155 ? 14.423 -2.041 -6.106 1.00 50.47 155 ARG A C 1
ATOM 1188 O O . ARG A 1 155 ? 14.601 -2.167 -7.314 1.00 50.47 155 ARG A O 1
ATOM 1195 N N . ILE A 1 156 ? 13.205 -1.926 -5.582 1.00 56.03 156 ILE A N 1
ATOM 1196 C CA . ILE A 1 156 ? 11.976 -1.994 -6.384 1.00 56.03 156 ILE A CA 1
ATOM 1197 C C . ILE A 1 156 ? 11.121 -0.783 -6.036 1.00 56.03 156 ILE A C 1
ATOM 1199 O O . ILE A 1 156 ? 10.575 -0.685 -4.942 1.00 56.03 156 ILE A O 1
ATOM 1203 N N . ALA A 1 157 ? 11.095 0.172 -6.962 1.00 75.19 157 ALA A N 1
ATOM 1204 C CA . ALA A 1 157 ? 10.379 1.428 -6.812 1.00 75.19 157 ALA A CA 1
ATOM 1205 C C . ALA A 1 157 ? 9.000 1.333 -7.471 1.00 75.19 157 ALA A C 1
ATOM 1207 O O . ALA A 1 157 ? 8.841 0.702 -8.517 1.00 75.19 157 ALA A O 1
ATOM 1208 N N . GLY A 1 158 ? 8.020 2.002 -6.884 1.00 85.19 158 GLY A N 1
ATOM 1209 C CA . GLY A 1 158 ? 6.708 2.219 -7.471 1.00 85.19 158 GLY A CA 1
ATOM 1210 C C . GLY A 1 158 ? 6.194 3.602 -7.104 1.00 85.19 158 GLY A C 1
ATOM 1211 O O . GLY A 1 158 ? 6.793 4.302 -6.284 1.00 85.19 158 GLY A O 1
ATOM 1212 N N . CYS A 1 159 ? 5.125 4.017 -7.769 1.00 88.69 159 CYS A N 1
ATOM 1213 C CA . CYS A 1 159 ? 4.281 5.080 -7.258 1.00 88.69 159 CYS A CA 1
ATOM 1214 C C . CYS A 1 159 ? 2.861 4.958 -7.797 1.00 88.69 159 CYS A C 1
ATOM 1216 O O . CYS A 1 159 ? 2.628 4.579 -8.950 1.00 88.69 159 CYS A O 1
ATOM 1218 N N . TYR A 1 160 ? 1.923 5.417 -6.989 1.00 91.50 160 TYR A N 1
ATOM 1219 C CA . TYR A 1 160 ? 0.579 5.743 -7.404 1.00 91.50 160 TYR A CA 1
ATOM 1220 C C . TYR A 1 160 ? 0.447 7.254 -7.645 1.00 91.50 160 TYR A C 1
ATOM 1222 O O . TYR A 1 160 ? 0.481 8.073 -6.727 1.00 91.50 160 TYR A O 1
ATOM 1230 N N . ALA A 1 161 ? 0.274 7.638 -8.910 1.00 88.88 161 ALA A N 1
ATOM 1231 C CA . ALA A 1 161 ? -0.015 9.007 -9.321 1.00 88.88 161 ALA A CA 1
ATOM 1232 C C . ALA A 1 161 ? -1.537 9.240 -9.352 1.00 88.88 161 ALA A C 1
ATOM 1234 O O . ALA A 1 161 ? -2.155 9.227 -10.422 1.00 88.88 161 ALA A O 1
ATOM 1235 N N . GLY A 1 162 ? -2.123 9.406 -8.164 1.00 88.00 162 GLY A N 1
ATOM 1236 C CA . GLY A 1 162 ? -3.560 9.586 -7.943 1.00 88.00 162 GLY A CA 1
ATOM 1237 C C . GLY A 1 162 ? -4.091 11.008 -8.129 1.00 88.00 162 GLY A C 1
ATOM 1238 O O . GLY A 1 162 ? -3.344 11.988 -8.120 1.00 88.00 162 GLY A O 1
ATOM 1239 N N . ASP A 1 163 ? -5.413 11.120 -8.272 1.00 87.38 163 ASP A N 1
ATOM 1240 C CA . ASP A 1 163 ? -6.152 12.390 -8.278 1.00 87.38 163 ASP A CA 1
ATOM 1241 C C . ASP A 1 163 ? -6.898 12.686 -6.960 1.00 87.38 163 ASP A C 1
ATOM 1243 O O . ASP A 1 163 ? -7.626 13.682 -6.882 1.00 87.38 163 ASP A O 1
ATOM 1247 N N . GLY A 1 164 ? -6.727 11.850 -5.928 1.00 87.31 164 GLY A N 1
ATOM 1248 C CA . GLY A 1 164 ? -7.447 11.956 -4.658 1.00 87.31 164 GLY A CA 1
ATOM 1249 C C . GLY A 1 164 ? -8.775 11.195 -4.619 1.00 87.31 164 GLY A C 1
ATOM 1250 O O . GLY A 1 164 ? -9.507 11.328 -3.639 1.00 87.31 164 GLY A O 1
ATOM 1251 N N . THR A 1 165 ? -9.128 10.449 -5.673 1.00 89.44 165 THR A N 1
ATOM 1252 C CA . THR A 1 165 ? -10.402 9.708 -5.782 1.00 89.44 165 THR A CA 1
ATOM 1253 C C . THR A 1 165 ? -10.235 8.197 -5.958 1.00 89.44 165 THR A C 1
ATOM 1255 O O . THR A 1 165 ? -11.212 7.503 -6.240 1.00 89.44 165 THR A O 1
ATOM 1258 N N . GLY A 1 166 ? -9.011 7.680 -5.829 1.00 89.75 166 GLY A N 1
ATOM 1259 C CA . GLY A 1 166 ? -8.674 6.282 -6.111 1.00 89.75 166 GLY A CA 1
ATOM 1260 C C . GLY A 1 166 ? -8.506 5.998 -7.604 1.00 89.75 166 GLY A C 1
ATOM 1261 O O . GLY A 1 166 ? -8.501 4.843 -8.026 1.00 89.75 166 GLY A O 1
ATOM 1262 N N . ARG A 1 167 ? -8.400 7.053 -8.421 1.00 92.06 167 ARG A N 1
ATOM 1263 C CA . ARG A 1 167 ? -8.111 6.985 -9.854 1.00 92.06 167 ARG A CA 1
ATOM 1264 C C . ARG A 1 167 ? -6.764 7.631 -10.122 1.00 92.06 167 ARG A C 1
ATOM 1266 O O . ARG A 1 167 ? -6.417 8.647 -9.528 1.00 92.06 167 ARG A O 1
ATOM 1273 N N . GLY A 1 168 ? -6.036 7.094 -11.087 1.00 90.94 168 GLY A N 1
ATOM 1274 C CA . GLY A 1 168 ? -4.710 7.595 -11.406 1.00 90.94 168 GLY A CA 1
ATOM 1275 C C . GLY A 1 168 ? -3.940 6.608 -12.252 1.00 90.94 168 GLY A C 1
ATOM 1276 O O . GLY A 1 168 ? -4.543 5.795 -12.951 1.00 90.94 168 GLY A O 1
ATOM 1277 N N . VAL A 1 169 ? -2.616 6.690 -12.171 1.00 93.38 169 VAL A N 1
ATOM 1278 C CA . VAL A 1 169 ? -1.729 5.713 -12.800 1.00 93.38 169 VAL A CA 1
ATOM 1279 C C . VAL A 1 169 ? -0.806 5.098 -11.761 1.00 93.38 169 VAL A C 1
ATOM 1281 O O . VAL A 1 169 ? -0.105 5.835 -11.071 1.00 93.38 169 VAL A O 1
ATOM 1284 N N . ILE A 1 170 ? -0.782 3.769 -11.666 1.00 93.81 170 ILE A N 1
ATOM 1285 C CA . ILE A 1 170 ? 0.269 3.060 -10.928 1.00 93.81 170 ILE A CA 1
ATOM 1286 C C . ILE A 1 170 ? 1.453 2.817 -11.868 1.00 93.81 170 ILE A C 1
ATOM 1288 O O . ILE A 1 170 ? 1.307 2.202 -12.925 1.00 93.81 170 ILE A O 1
ATOM 1292 N N . TYR A 1 171 ? 2.637 3.273 -11.476 1.00 91.81 171 TYR A N 1
ATOM 1293 C CA . TYR A 1 171 ? 3.895 2.974 -12.153 1.00 91.81 171 TYR A CA 1
ATOM 1294 C C . TYR A 1 171 ? 4.719 2.031 -11.285 1.00 91.81 171 TYR A C 1
ATOM 1296 O O . TYR A 1 171 ? 4.951 2.305 -10.112 1.00 91.81 171 TYR A O 1
ATOM 1304 N N . LEU A 1 172 ? 5.176 0.930 -11.870 1.00 91.62 172 LEU A N 1
ATOM 1305 C CA . LEU A 1 172 ? 5.988 -0.083 -11.210 1.00 91.62 172 LEU A CA 1
ATOM 1306 C C . LEU A 1 172 ? 7.329 -0.194 -11.934 1.00 91.62 172 LEU A C 1
ATOM 1308 O O . LEU A 1 172 ? 7.361 -0.386 -13.151 1.00 91.62 172 LEU A O 1
ATOM 1312 N N . ALA A 1 173 ? 8.438 -0.086 -11.204 1.00 86.81 173 ALA A N 1
ATOM 1313 C CA . ALA A 1 173 ? 9.762 -0.282 -11.779 1.00 86.81 173 ALA A CA 1
ATOM 1314 C C . ALA A 1 173 ? 9.936 -1.745 -12.189 1.00 86.81 173 ALA A C 1
ATOM 1316 O O . ALA A 1 173 ? 9.810 -2.659 -11.371 1.00 86.81 173 ALA A O 1
ATOM 1317 N N . LYS A 1 174 ? 10.282 -1.970 -13.454 1.00 85.75 174 LYS A N 1
ATOM 1318 C CA . LYS A 1 174 ? 10.681 -3.285 -13.938 1.00 85.75 174 LYS A CA 1
ATOM 1319 C C . LYS A 1 174 ? 11.931 -3.748 -13.174 1.00 85.75 174 LYS A C 1
ATOM 1321 O O . LYS A 1 174 ? 12.923 -3.020 -13.155 1.00 85.75 174 LYS A O 1
ATOM 1326 N N . PRO A 1 175 ? 11.923 -4.941 -12.559 1.00 81.56 175 PRO A N 1
ATOM 1327 C CA . PRO A 1 175 ? 13.114 -5.472 -11.920 1.00 81.56 175 PRO A CA 1
ATOM 1328 C C . PRO A 1 175 ? 14.143 -5.885 -12.979 1.00 81.56 175 PRO A C 1
ATOM 1330 O O . PRO A 1 175 ? 13.817 -6.587 -13.936 1.00 81.56 175 PRO A O 1
ATOM 1333 N N . ASP A 1 176 ? 15.397 -5.486 -12.771 1.00 77.56 176 ASP A N 1
ATOM 1334 C CA . ASP A 1 176 ? 16.537 -5.888 -13.611 1.00 77.56 176 ASP A CA 1
ATOM 1335 C C . ASP A 1 176 ? 16.940 -7.355 -13.376 1.00 77.56 176 ASP A C 1
ATOM 1337 O O . ASP A 1 176 ? 17.548 -7.999 -14.230 1.00 77.56 176 ASP A O 1
ATOM 1341 N N . ASP A 1 177 ? 16.583 -7.889 -12.205 1.00 79.44 177 ASP A N 1
ATOM 1342 C CA . ASP A 1 177 ? 16.861 -9.252 -11.767 1.00 79.44 177 ASP A CA 1
ATOM 1343 C C . ASP A 1 177 ? 15.541 -9.981 -11.455 1.00 79.44 177 ASP A C 1
ATOM 1345 O O . ASP A 1 177 ? 14.804 -9.531 -10.574 1.00 79.44 177 ASP A O 1
ATOM 1349 N N . PRO A 1 178 ? 15.234 -11.122 -12.104 1.00 80.62 178 PRO A N 1
ATOM 1350 C CA . PRO A 1 178 ? 14.018 -11.895 -11.840 1.00 80.62 178 PRO A CA 1
ATOM 1351 C C . PRO A 1 178 ? 13.827 -12.308 -10.374 1.00 80.62 178 PRO A C 1
ATOM 1353 O O . PRO A 1 178 ? 12.696 -12.518 -9.941 1.00 80.62 178 PRO A O 1
ATOM 1356 N N . ARG A 1 179 ? 14.906 -12.391 -9.583 1.00 80.62 179 ARG A N 1
ATOM 1357 C CA . ARG A 1 179 ? 14.840 -12.674 -8.137 1.00 80.62 179 ARG A CA 1
ATOM 1358 C C . ARG A 1 179 ? 14.112 -11.585 -7.345 1.00 80.62 179 ARG A C 1
ATOM 1360 O O . ARG A 1 179 ? 13.713 -11.823 -6.215 1.00 80.62 179 ARG A O 1
ATOM 1367 N N . LEU A 1 180 ? 13.928 -10.407 -7.935 1.00 84.06 180 LEU A N 1
ATOM 1368 C CA . LEU A 1 180 ? 13.219 -9.271 -7.351 1.00 84.06 180 LEU A CA 1
ATOM 1369 C C . LEU A 1 180 ? 11.723 -9.252 -7.698 1.00 84.06 180 LEU A C 1
ATOM 1371 O O . LEU A 1 180 ? 11.032 -8.295 -7.361 1.00 84.06 180 LEU A O 1
ATOM 1375 N N . TYR A 1 181 ? 11.198 -10.292 -8.352 1.00 87.00 181 TYR A N 1
ATOM 1376 C CA . TYR A 1 181 ? 9.778 -10.369 -8.697 1.00 87.00 181 TYR A CA 1
ATOM 1377 C C . TYR A 1 181 ? 8.862 -10.266 -7.469 1.00 87.00 181 TYR A C 1
ATOM 1379 O O . TYR A 1 181 ? 7.873 -9.542 -7.501 1.00 87.00 181 TYR A O 1
ATOM 1387 N N . GLU A 1 182 ? 9.203 -10.943 -6.372 1.00 89.19 182 GLU A N 1
ATOM 1388 C CA . GLU A 1 182 ? 8.407 -10.912 -5.136 1.00 89.19 182 GLU A CA 1
ATOM 1389 C C . GLU A 1 182 ? 8.301 -9.504 -4.554 1.00 89.19 182 GLU A C 1
ATOM 1391 O O . GLU A 1 182 ? 7.235 -9.093 -4.097 1.00 89.19 182 GLU A O 1
ATOM 1396 N N . GLY A 1 183 ? 9.362 -8.706 -4.658 1.00 87.62 183 GLY A N 1
ATOM 1397 C CA . GLY A 1 183 ? 9.259 -7.325 -4.226 1.00 87.62 183 GLY A CA 1
ATOM 1398 C C . GLY A 1 183 ? 8.396 -6.473 -5.148 1.00 87.62 183 GLY A C 1
ATOM 1399 O O . GLY A 1 183 ? 7.651 -5.638 -4.648 1.00 87.62 183 GLY A O 1
ATOM 1400 N N . LEU A 1 184 ? 8.360 -6.758 -6.454 1.00 90.62 184 LEU A N 1
ATOM 1401 C CA . LEU A 1 184 ? 7.430 -6.099 -7.369 1.00 90.62 184 LEU A CA 1
ATOM 1402 C C . LEU A 1 184 ? 5.972 -6.425 -7.041 1.00 90.62 184 LEU A C 1
ATOM 1404 O O . LEU A 1 184 ? 5.120 -5.546 -7.135 1.00 90.62 184 LEU A O 1
ATOM 1408 N N . VAL A 1 185 ? 5.690 -7.661 -6.624 1.00 94.62 185 VAL A N 1
ATOM 1409 C CA . VAL A 1 185 ? 4.367 -8.062 -6.127 1.00 94.62 185 VAL A CA 1
ATOM 1410 C C . VAL A 1 185 ? 3.977 -7.215 -4.916 1.00 94.62 185 VAL A C 1
ATOM 1412 O O . VAL A 1 185 ? 2.879 -6.660 -4.882 1.00 94.62 185 VAL A O 1
ATOM 1415 N N . THR A 1 186 ? 4.886 -7.049 -3.954 1.00 93.75 186 THR A N 1
ATOM 1416 C CA . THR A 1 186 ? 4.602 -6.253 -2.751 1.00 93.75 186 THR A CA 1
ATOM 1417 C C . THR A 1 186 ? 4.478 -4.763 -3.045 1.00 93.75 186 THR A C 1
ATOM 1419 O O . THR A 1 186 ? 3.596 -4.116 -2.491 1.00 93.75 186 THR A O 1
ATOM 1422 N N . THR A 1 187 ? 5.270 -4.230 -3.982 1.00 93.81 187 THR A N 1
ATOM 1423 C CA . THR A 1 187 ? 5.116 -2.857 -4.476 1.00 93.81 187 THR A CA 1
ATOM 1424 C C . THR A 1 187 ? 3.765 -2.683 -5.166 1.00 93.81 187 THR A C 1
ATOM 1426 O O . THR A 1 187 ? 3.058 -1.731 -4.872 1.00 93.81 187 THR A O 1
ATOM 1429 N N . ALA A 1 188 ? 3.337 -3.617 -6.020 1.00 96.38 188 ALA A N 1
ATOM 1430 C CA . ALA A 1 188 ? 2.024 -3.543 -6.663 1.00 96.38 188 ALA A CA 1
ATOM 1431 C C . ALA A 1 188 ? 0.873 -3.524 -5.642 1.00 96.38 188 ALA A C 1
ATOM 1433 O O . ALA A 1 188 ? -0.086 -2.772 -5.817 1.00 96.38 188 ALA A O 1
ATOM 1434 N N . ALA A 1 189 ? 0.979 -4.310 -4.566 1.00 98.12 189 ALA A N 1
ATOM 1435 C CA . ALA A 1 189 ? 0.022 -4.275 -3.464 1.00 98.12 189 ALA A CA 1
ATOM 1436 C C . ALA A 1 189 ? 0.055 -2.935 -2.710 1.00 98.12 189 ALA A C 1
ATOM 1438 O O . ALA A 1 189 ? -1.002 -2.356 -2.474 1.00 98.12 189 ALA A O 1
ATOM 1439 N N . HIS A 1 190 ? 1.247 -2.425 -2.381 1.00 97.44 190 HIS A N 1
ATOM 1440 C CA . HIS A 1 190 ? 1.446 -1.124 -1.727 1.00 97.44 190 HIS A CA 1
ATOM 1441 C C . HIS A 1 190 ? 0.814 0.014 -2.541 1.00 97.44 190 HIS A C 1
ATOM 1443 O O . HIS A 1 190 ? -0.033 0.745 -2.033 1.00 97.44 190 HIS A O 1
ATOM 1449 N N . GLU A 1 191 ? 1.126 0.108 -3.835 1.00 96.62 191 GLU A N 1
ATOM 1450 C CA . GLU A 1 191 ? 0.571 1.155 -4.701 1.00 96.62 191 GLU A CA 1
ATOM 1451 C C . GLU A 1 191 ? -0.948 1.024 -4.889 1.00 96.62 191 GLU A C 1
ATOM 1453 O O . GLU A 1 191 ? -1.666 2.024 -4.937 1.00 96.62 191 GLU A O 1
ATOM 1458 N N . MET A 1 192 ? -1.472 -0.205 -4.954 1.00 98.50 192 MET A N 1
ATOM 1459 C CA . MET A 1 192 ? -2.919 -0.439 -4.976 1.00 98.50 192 MET A CA 1
ATOM 1460 C C . MET A 1 192 ? -3.577 0.036 -3.676 1.00 98.50 192 MET A C 1
ATOM 1462 O O . MET A 1 192 ? -4.644 0.646 -3.728 1.00 98.50 192 MET A O 1
ATOM 1466 N N . LEU A 1 193 ? -2.942 -0.186 -2.522 1.00 98.62 193 LEU A N 1
ATOM 1467 C CA . LEU A 1 193 ? -3.469 0.238 -1.225 1.00 98.62 193 LEU A CA 1
ATOM 1468 C C . LEU A 1 193 ? -3.508 1.764 -1.070 1.00 98.62 193 LEU A C 1
ATOM 1470 O O . LEU A 1 193 ? -4.417 2.266 -0.411 1.00 98.62 193 LEU A O 1
ATOM 1474 N N . HIS A 1 194 ? -2.623 2.516 -1.730 1.00 97.44 194 HIS A N 1
ATOM 1475 C CA . HIS A 1 194 ? -2.775 3.971 -1.838 1.00 97.44 194 HIS A CA 1
ATOM 1476 C C . HIS A 1 194 ? -4.038 4.373 -2.601 1.00 97.44 194 HIS A C 1
ATOM 1478 O O . HIS A 1 194 ? -4.799 5.229 -2.145 1.00 97.44 194 HIS A O 1
ATOM 1484 N N . ALA A 1 195 ? -4.294 3.740 -3.747 1.00 98.00 195 ALA A N 1
ATOM 1485 C CA . ALA A 1 195 ? -5.520 3.985 -4.498 1.00 98.00 195 ALA A CA 1
ATOM 1486 C C . ALA A 1 195 ? -6.757 3.571 -3.683 1.00 98.00 195 ALA A C 1
ATOM 1488 O O . ALA A 1 195 ? -7.739 4.310 -3.634 1.00 98.00 195 ALA A O 1
ATOM 1489 N N . ALA A 1 196 ? -6.691 2.442 -2.971 1.00 98.62 196 ALA A N 1
ATOM 1490 C CA . ALA A 1 196 ? -7.751 1.977 -2.084 1.00 98.62 196 ALA A CA 1
ATOM 1491 C C . ALA A 1 196 ? -8.027 2.960 -0.939 1.00 98.62 196 ALA A C 1
ATOM 1493 O O . ALA A 1 196 ? -9.193 3.254 -0.669 1.00 98.62 196 ALA A O 1
ATOM 1494 N N . TRP A 1 197 ? -6.987 3.530 -0.322 1.00 98.31 197 TRP A N 1
ATOM 1495 C CA . TRP A 1 197 ? -7.119 4.558 0.712 1.00 98.31 197 TRP A CA 1
ATOM 1496 C C . TRP A 1 197 ? -7.954 5.747 0.233 1.00 98.31 197 TRP A C 1
ATOM 1498 O O . TRP A 1 197 ? -8.858 6.191 0.940 1.00 98.31 197 TRP A O 1
ATOM 1508 N N . GLU A 1 198 ? -7.720 6.228 -0.990 1.00 96.50 198 GLU A N 1
ATOM 1509 C CA . GLU A 1 198 ? -8.484 7.339 -1.571 1.00 96.50 198 GLU A CA 1
ATOM 1510 C C . GLU A 1 198 ? -9.956 6.998 -1.856 1.00 96.50 198 GLU A C 1
ATOM 1512 O O . GLU A 1 198 ? -10.788 7.904 -1.927 1.00 96.50 198 GLU A O 1
ATOM 1517 N N . THR A 1 199 ? -10.307 5.713 -1.985 1.00 96.81 199 THR A N 1
ATOM 1518 C CA . THR A 1 199 ? -11.716 5.289 -2.095 1.00 96.81 199 THR A CA 1
ATOM 1519 C C . THR A 1 199 ? -12.451 5.311 -0.753 1.00 96.81 199 THR A C 1
ATOM 1521 O O . THR A 1 199 ? -13.685 5.365 -0.731 1.00 96.81 199 THR A O 1
ATOM 1524 N N . LEU A 1 200 ? -11.719 5.281 0.369 1.00 96.88 200 LEU A N 1
ATOM 1525 C CA . LEU A 1 200 ? -12.305 5.365 1.704 1.00 96.88 200 LEU A CA 1
ATOM 1526 C C . LEU A 1 200 ? -12.873 6.767 1.942 1.00 96.88 200 LEU A C 1
ATOM 1528 O O . LEU A 1 200 ? -12.308 7.786 1.542 1.00 96.88 200 LEU A O 1
ATOM 1532 N N . GLY A 1 201 ? -14.004 6.840 2.641 1.00 94.56 201 GLY A N 1
ATOM 1533 C CA . GLY A 1 201 ? -14.585 8.130 3.000 1.00 94.56 201 GLY A CA 1
ATOM 1534 C C . GLY A 1 201 ? -13.701 8.883 4.000 1.00 94.56 201 GLY A C 1
ATOM 1535 O O . GLY A 1 201 ? -13.102 8.274 4.881 1.00 94.56 201 GLY A O 1
ATOM 1536 N N . LEU A 1 202 ? -13.703 10.222 3.963 1.00 93.44 202 LEU A N 1
ATOM 1537 C CA . LEU A 1 202 ? -12.895 11.057 4.876 1.00 93.44 202 LEU A CA 1
ATOM 1538 C C . LEU A 1 202 ? -13.079 10.716 6.363 1.00 93.44 202 LEU A C 1
ATOM 1540 O O . LEU A 1 202 ? -12.151 10.843 7.155 1.00 93.44 202 LEU A O 1
ATOM 1544 N N . ARG A 1 203 ? -14.285 10.292 6.757 1.00 95.31 203 ARG A N 1
ATOM 1545 C CA . ARG A 1 203 ? -14.561 9.867 8.133 1.00 95.31 203 ARG A CA 1
ATOM 1546 C C . ARG A 1 203 ? -13.890 8.539 8.473 1.00 95.31 203 ARG A C 1
ATOM 1548 O O . ARG A 1 203 ? -13.359 8.399 9.562 1.00 95.31 203 ARG A O 1
ATOM 1555 N N . GLU A 1 204 ? -13.928 7.588 7.549 1.00 96.75 204 GLU A N 1
ATOM 1556 C CA . GLU A 1 204 ? -13.283 6.288 7.714 1.00 96.75 204 GLU A CA 1
ATOM 1557 C C . GLU A 1 204 ? -11.765 6.461 7.797 1.00 96.75 204 GLU A C 1
ATOM 1559 O O . GLU A 1 204 ? -11.156 5.979 8.742 1.00 96.75 204 GLU A O 1
ATOM 1564 N N . GLN A 1 205 ? -11.178 7.264 6.907 1.00 97.00 205 GLN A N 1
ATOM 1565 C CA . GLN A 1 205 ? -9.760 7.628 6.969 1.00 97.00 205 GLN A CA 1
ATOM 1566 C C . GLN A 1 205 ? -9.381 8.283 8.307 1.00 97.00 205 GLN A C 1
ATOM 1568 O O . GLN A 1 205 ? -8.401 7.888 8.935 1.00 97.00 205 GLN A O 1
ATOM 1573 N N . ALA A 1 206 ? -10.171 9.259 8.773 1.00 95.69 206 ALA A N 1
ATOM 1574 C CA . ALA A 1 206 ? -9.923 9.941 10.043 1.00 95.69 206 ALA A CA 1
ATOM 1575 C C . ALA A 1 206 ? -10.018 8.998 11.254 1.00 95.69 206 ALA A C 1
ATOM 1577 O O . ALA A 1 206 ? -9.273 9.163 12.218 1.00 95.69 206 ALA A O 1
ATOM 1578 N N . ASP A 1 207 ? -10.915 8.014 11.204 1.00 96.75 207 ASP A N 1
ATOM 1579 C CA . ASP A 1 207 ? -11.045 7.007 12.252 1.00 96.75 207 ASP A CA 1
ATOM 1580 C C . ASP A 1 207 ? -9.885 5.991 12.237 1.00 96.75 207 ASP A C 1
ATOM 1582 O O . ASP A 1 207 ? -9.513 5.481 13.294 1.00 96.75 207 ASP A O 1
ATOM 1586 N N . LEU A 1 208 ? -9.333 5.674 11.059 1.00 98.06 208 LEU A N 1
ATOM 1587 C CA . LEU A 1 208 ? -8.240 4.708 10.898 1.00 98.06 208 LEU A CA 1
ATOM 1588 C C . LEU A 1 208 ? -6.864 5.305 11.207 1.00 98.06 208 LEU A C 1
ATOM 1590 O O . LEU A 1 208 ? -6.014 4.592 11.732 1.00 98.06 208 LEU A O 1
ATOM 1594 N N . ALA A 1 209 ? -6.643 6.591 10.926 1.00 96.75 209 ALA A N 1
ATOM 1595 C CA . ALA A 1 209 ? -5.361 7.268 11.145 1.00 96.75 209 ALA A CA 1
ATOM 1596 C C . ALA A 1 209 ? -4.731 7.011 12.535 1.00 96.75 209 ALA A C 1
ATOM 1598 O O . ALA A 1 209 ? -3.596 6.536 12.578 1.00 96.75 209 ALA A O 1
ATOM 1599 N N . PRO A 1 210 ? -5.430 7.210 13.674 1.00 97.38 210 PRO A N 1
ATOM 1600 C CA . PRO A 1 210 ? -4.835 6.938 14.985 1.00 97.38 210 PRO A CA 1
ATOM 1601 C C . PRO A 1 210 ? -4.544 5.449 15.230 1.00 97.38 210 PRO A C 1
ATOM 1603 O O . PRO A 1 210 ? -3.652 5.126 16.012 1.00 97.38 210 PRO A O 1
ATOM 1606 N N . ILE A 1 211 ? -5.278 4.536 14.582 1.00 98.38 211 ILE A N 1
ATOM 1607 C CA . ILE A 1 211 ? -5.023 3.092 14.674 1.00 98.38 211 ILE A CA 1
ATOM 1608 C C . ILE A 1 211 ? -3.737 2.758 13.912 1.00 98.38 211 ILE A C 1
ATOM 1610 O O . ILE A 1 211 ? -2.870 2.088 14.457 1.00 98.38 211 ILE A O 1
ATOM 1614 N N . LEU A 1 212 ? -3.569 3.291 12.697 1.00 98.31 212 LEU A N 1
ATOM 1615 C CA . LEU A 1 212 ? -2.352 3.132 11.893 1.00 98.31 212 LEU A CA 1
ATOM 1616 C C . LEU A 1 212 ? -1.109 3.651 12.633 1.00 98.31 212 LEU A C 1
ATOM 1618 O O . LEU A 1 212 ? -0.089 2.968 12.692 1.00 98.31 212 LEU A O 1
ATOM 1622 N N . GLU A 1 213 ? -1.202 4.834 13.243 1.00 96.44 213 GLU A N 1
ATOM 1623 C CA . GLU A 1 213 ? -0.115 5.405 14.046 1.00 96.44 213 GLU A CA 1
ATOM 1624 C C . GLU A 1 213 ? 0.242 4.515 15.245 1.00 96.44 213 GLU A C 1
ATOM 1626 O O . GLU A 1 213 ? 1.422 4.289 15.521 1.00 96.44 213 GLU A O 1
ATOM 1631 N N . ALA A 1 214 ? -0.764 3.979 15.945 1.00 97.75 214 ALA A N 1
ATOM 1632 C CA . ALA A 1 214 ? -0.555 3.088 17.083 1.00 97.75 214 ALA A CA 1
ATOM 1633 C C . ALA A 1 214 ? 0.071 1.746 16.673 1.00 97.75 214 ALA A C 1
ATOM 1635 O O . ALA A 1 214 ? 0.943 1.239 17.379 1.00 97.75 214 ALA A O 1
ATOM 1636 N N . GLU A 1 215 ? -0.342 1.189 15.533 1.00 97.75 215 GLU A N 1
ATOM 1637 C CA . GLU A 1 215 ? 0.223 -0.037 14.966 1.00 97.75 215 GLU A CA 1
ATOM 1638 C C . GLU A 1 215 ? 1.708 0.127 14.649 1.00 97.75 215 GLU A C 1
ATOM 1640 O O . GLU A 1 215 ? 2.511 -0.689 15.097 1.00 97.75 215 GLU A O 1
ATOM 1645 N N . VAL A 1 216 ? 2.088 1.217 13.969 1.00 96.00 216 VAL A N 1
ATOM 1646 C CA . VAL A 1 216 ? 3.498 1.527 13.683 1.00 96.00 216 VAL A CA 1
ATOM 1647 C C . VAL A 1 216 ? 4.282 1.763 14.970 1.00 96.00 216 VAL A C 1
ATOM 1649 O O . VAL A 1 216 ? 5.376 1.233 15.123 1.00 96.00 216 VAL A O 1
ATOM 1652 N N . ALA A 1 217 ? 3.736 2.519 15.925 1.00 96.06 217 ALA A N 1
ATOM 1653 C CA . ALA A 1 217 ? 4.409 2.792 17.196 1.00 96.06 217 ALA A CA 1
ATOM 1654 C C . ALA A 1 217 ? 4.633 1.535 18.060 1.00 96.06 217 ALA A C 1
ATOM 1656 O O . ALA A 1 217 ? 5.480 1.553 18.954 1.00 96.06 217 ALA A O 1
ATOM 1657 N N . ALA A 1 218 ? 3.869 0.466 17.822 1.00 95.81 218 ALA A N 1
ATOM 1658 C CA . ALA A 1 218 ? 3.979 -0.802 18.534 1.00 95.81 218 ALA A CA 1
ATOM 1659 C C . ALA A 1 218 ? 4.984 -1.785 17.906 1.00 95.81 218 ALA A C 1
ATOM 1661 O O . ALA A 1 218 ? 5.191 -2.863 18.469 1.00 95.81 218 ALA A O 1
ATOM 1662 N N . LEU A 1 219 ? 5.567 -1.460 16.749 1.00 94.31 219 LEU A N 1
ATOM 1663 C CA . LEU A 1 219 ? 6.602 -2.278 16.120 1.00 94.31 219 LEU A CA 1
ATOM 1664 C C . LEU A 1 219 ? 7.926 -2.183 16.884 1.00 94.31 219 LEU A C 1
ATOM 1666 O O . LEU A 1 219 ? 8.129 -1.294 17.716 1.00 94.31 219 LEU A O 1
ATOM 1670 N N . ASP A 1 220 ? 8.821 -3.139 16.627 1.00 94.12 220 ASP A N 1
ATOM 1671 C CA . ASP A 1 220 ? 10.184 -3.051 17.146 1.00 94.12 220 ASP A CA 1
ATOM 1672 C C . ASP A 1 220 ? 10.830 -1.769 16.591 1.00 94.12 220 ASP A C 1
ATOM 1674 O O . ASP A 1 220 ? 10.818 -1.576 15.378 1.00 94.12 220 ASP A O 1
ATOM 1678 N N . PRO A 1 221 ? 11.427 -0.895 17.422 1.00 91.94 221 PRO A N 1
ATOM 1679 C CA . PRO A 1 221 ? 12.106 0.303 16.931 1.00 91.94 221 PRO A CA 1
ATOM 1680 C C . PRO A 1 221 ? 13.214 0.039 15.896 1.00 91.94 221 PRO A C 1
ATOM 1682 O O . PRO A 1 221 ? 13.625 0.967 15.200 1.00 91.94 221 PRO A O 1
ATOM 1685 N N . ALA A 1 222 ? 13.737 -1.190 15.823 1.00 90.44 222 ALA A N 1
ATOM 1686 C CA . ALA A 1 222 ? 14.711 -1.629 14.829 1.00 90.44 222 ALA A CA 1
ATOM 1687 C C . ALA A 1 222 ? 14.079 -2.222 13.553 1.00 90.44 222 ALA A C 1
ATOM 1689 O O . ALA A 1 222 ? 14.818 -2.618 12.650 1.00 90.44 222 ALA A O 1
ATOM 1690 N N . ASP A 1 223 ? 12.749 -2.300 13.464 1.00 88.31 223 ASP A N 1
ATOM 1691 C CA . ASP A 1 223 ? 12.045 -2.795 12.283 1.00 88.31 223 ASP A CA 1
ATOM 1692 C C . ASP A 1 223 ? 12.332 -1.885 11.067 1.00 88.31 223 ASP A C 1
ATOM 1694 O O . ASP A 1 223 ? 12.158 -0.659 11.154 1.00 88.31 223 ASP A O 1
ATOM 1698 N N . PRO A 1 224 ? 12.779 -2.441 9.921 1.00 85.81 224 PRO A N 1
ATOM 1699 C CA . PRO A 1 224 ? 13.116 -1.658 8.732 1.00 85.81 224 PRO A CA 1
ATOM 1700 C C . PRO A 1 224 ? 11.936 -0.851 8.172 1.00 85.81 224 PRO A C 1
ATOM 1702 O O . PRO A 1 224 ? 12.160 0.145 7.474 1.00 85.81 224 PRO A O 1
ATOM 1705 N N . ILE A 1 225 ? 10.689 -1.204 8.507 1.00 87.06 225 ILE A N 1
ATOM 1706 C CA . ILE A 1 225 ? 9.515 -0.458 8.053 1.00 87.06 225 ILE A CA 1
ATOM 1707 C C . ILE A 1 225 ? 9.521 0.992 8.548 1.00 87.06 225 ILE A C 1
ATOM 1709 O O . ILE A 1 225 ? 9.059 1.881 7.835 1.00 87.06 225 ILE A O 1
ATOM 1713 N N . HIS A 1 226 ? 10.111 1.272 9.718 1.00 89.12 226 HIS A N 1
ATOM 1714 C CA . HIS A 1 226 ? 10.238 2.639 10.223 1.00 89.12 226 HIS A CA 1
ATOM 1715 C C . HIS A 1 226 ? 11.053 3.517 9.272 1.00 89.12 226 HIS A C 1
ATOM 1717 O O . HIS A 1 226 ? 10.688 4.667 9.021 1.00 89.12 226 HIS A O 1
ATOM 1723 N N . GLN A 1 227 ? 12.138 2.973 8.716 1.00 85.38 227 GLN A N 1
ATOM 1724 C CA . GLN A 1 227 ? 12.957 3.687 7.744 1.00 85.38 227 GLN A CA 1
ATOM 1725 C C . GLN A 1 227 ? 12.216 3.850 6.412 1.00 85.38 227 GLN A C 1
ATOM 1727 O O . GLN A 1 227 ? 12.242 4.941 5.843 1.00 85.38 227 GLN A O 1
ATOM 1732 N N . SER A 1 228 ? 11.528 2.802 5.946 1.00 83.62 228 SER A N 1
ATOM 1733 C CA . SER A 1 228 ? 10.733 2.838 4.711 1.00 83.62 228 SER A CA 1
ATOM 1734 C C . SER A 1 228 ? 9.646 3.919 4.756 1.00 83.62 228 SER A C 1
ATOM 1736 O O . SER A 1 228 ? 9.541 4.742 3.843 1.00 83.62 228 SER A O 1
ATOM 1738 N N . ILE A 1 229 ? 8.891 3.976 5.857 1.00 87.31 229 ILE A N 1
ATOM 1739 C CA . ILE A 1 229 ? 7.838 4.970 6.090 1.00 87.31 229 ILE A CA 1
ATOM 1740 C C . ILE A 1 229 ? 8.431 6.381 6.170 1.00 87.31 229 ILE A C 1
ATOM 1742 O O . ILE A 1 229 ? 7.941 7.296 5.507 1.00 87.31 229 ILE A O 1
ATOM 1746 N N . ALA A 1 230 ? 9.502 6.572 6.949 1.00 85.50 230 ALA A N 1
ATOM 1747 C CA . ALA A 1 230 ? 10.128 7.883 7.113 1.00 85.50 230 ALA A CA 1
ATOM 1748 C C . ALA A 1 230 ? 10.626 8.458 5.777 1.00 85.50 230 ALA A C 1
ATOM 1750 O O . ALA A 1 230 ? 10.460 9.651 5.517 1.00 85.50 230 ALA A O 1
ATOM 1751 N N . TRP A 1 231 ? 11.189 7.609 4.915 1.00 79.06 231 TRP A N 1
ATOM 1752 C CA . TRP A 1 231 ? 11.629 8.008 3.580 1.00 79.06 231 TRP A CA 1
ATOM 1753 C C . TRP A 1 231 ? 10.456 8.368 2.669 1.00 79.06 231 TRP A C 1
ATOM 1755 O O . TRP A 1 231 ? 10.494 9.366 1.949 1.00 79.06 231 TRP A O 1
ATOM 1765 N N . SER A 1 232 ? 9.393 7.568 2.710 1.00 79.56 232 SER A N 1
ATOM 1766 C CA . SER A 1 232 ? 8.238 7.755 1.833 1.00 79.56 232 SER A CA 1
ATOM 1767 C C . SER A 1 232 ? 7.492 9.052 2.155 1.00 79.56 232 SER A C 1
ATOM 1769 O O . SER A 1 232 ? 7.181 9.817 1.241 1.00 79.56 232 SER A O 1
ATOM 1771 N N . ILE A 1 233 ? 7.310 9.354 3.445 1.00 82.19 233 ILE A N 1
ATOM 1772 C CA . ILE A 1 233 ? 6.600 10.552 3.915 1.00 82.19 233 ILE A CA 1
ATOM 1773 C C . ILE A 1 233 ? 7.454 11.821 3.775 1.00 82.19 233 ILE A C 1
ATOM 1775 O O . ILE A 1 233 ? 6.948 12.846 3.315 1.00 82.19 233 ILE A O 1
ATOM 1779 N N . GLY A 1 234 ? 8.728 11.801 4.181 1.00 77.44 234 GLY A N 1
ATOM 1780 C CA . GLY A 1 234 ? 9.550 13.016 4.247 1.00 77.44 234 GLY A CA 1
ATOM 1781 C C . GLY A 1 234 ? 8.870 14.147 5.041 1.00 77.44 234 GLY A C 1
ATOM 1782 O O . GLY A 1 234 ? 8.381 13.928 6.147 1.00 77.44 234 GLY A O 1
ATOM 1783 N N . ASP A 1 235 ? 8.796 15.350 4.457 1.00 70.25 235 ASP A N 1
ATOM 1784 C CA . ASP A 1 235 ? 8.131 16.534 5.041 1.00 70.25 235 ASP A CA 1
ATOM 1785 C C . ASP A 1 235 ? 6.629 16.650 4.670 1.00 70.25 235 ASP A C 1
ATOM 1787 O O . ASP A 1 235 ? 6.044 17.738 4.721 1.00 70.25 235 ASP A O 1
ATOM 1791 N N . ALA A 1 236 ? 5.992 15.565 4.214 1.00 68.94 236 ALA A N 1
ATOM 1792 C CA . ALA A 1 236 ? 4.637 15.613 3.665 1.00 68.94 236 ALA A CA 1
ATOM 1793 C C . ALA A 1 236 ? 3.533 15.905 4.704 1.00 68.94 236 ALA A C 1
ATOM 1795 O O . ALA A 1 236 ? 3.686 15.755 5.916 1.00 68.94 236 ALA A O 1
ATOM 1796 N N . ALA A 1 237 ? 2.365 16.318 4.198 1.00 72.31 237 ALA A N 1
ATOM 1797 C CA . ALA A 1 237 ? 1.177 16.578 5.007 1.00 72.31 237 ALA A CA 1
ATOM 1798 C C . ALA A 1 237 ? 0.607 15.293 5.644 1.00 72.31 237 ALA A C 1
ATOM 1800 O O . ALA A 1 237 ? 0.756 14.195 5.111 1.00 72.31 237 ALA A O 1
ATOM 1801 N N . THR A 1 238 ? -0.150 15.441 6.738 1.00 75.31 238 THR A N 1
ATOM 1802 C CA . THR A 1 238 ? -0.744 14.331 7.514 1.00 75.31 238 THR A CA 1
ATOM 1803 C C . THR A 1 238 ? -1.579 13.350 6.681 1.00 75.31 238 THR A C 1
ATOM 1805 O O . THR A 1 238 ? -1.580 12.154 6.959 1.00 75.31 238 THR A O 1
ATOM 1808 N N . PHE A 1 239 ? -2.278 13.833 5.648 1.00 70.12 239 PHE A N 1
ATOM 1809 C CA . PHE A 1 239 ? -3.045 12.962 4.751 1.00 70.12 239 PHE A CA 1
ATOM 1810 C C . PHE A 1 239 ? -2.136 11.999 3.976 1.00 70.12 239 PHE A C 1
ATOM 1812 O O . PHE A 1 239 ? -2.393 10.798 3.958 1.00 70.12 239 PHE A O 1
ATOM 1819 N N . THR A 1 240 ? -1.049 12.517 3.394 1.00 79.31 240 THR A N 1
ATOM 1820 C CA . THR A 1 240 ? -0.029 11.703 2.723 1.00 79.31 240 THR A CA 1
ATOM 1821 C C . THR A 1 240 ? 0.576 10.715 3.710 1.00 79.31 240 THR A C 1
ATOM 1823 O O . THR A 1 240 ? 0.628 9.531 3.411 1.00 79.31 240 THR A O 1
ATOM 1826 N N . ALA A 1 241 ? 0.901 11.166 4.927 1.00 86.94 241 ALA A N 1
ATOM 1827 C CA . ALA A 1 241 ? 1.409 10.287 5.975 1.00 86.94 241 ALA A CA 1
ATOM 1828 C C . ALA A 1 241 ? 0.473 9.101 6.262 1.00 86.94 241 ALA A C 1
ATOM 1830 O O . ALA A 1 241 ? 0.929 7.966 6.273 1.00 86.94 241 ALA A O 1
ATOM 1831 N N . SER A 1 242 ? -0.834 9.336 6.423 1.00 94.31 242 SER A N 1
ATOM 1832 C CA . SER A 1 242 ? -1.801 8.261 6.711 1.00 94.31 242 SER A CA 1
ATOM 1833 C C . SER A 1 242 ? -1.918 7.249 5.567 1.00 94.31 242 SER A C 1
ATOM 1835 O O . SER A 1 242 ? -2.008 6.051 5.822 1.00 94.31 242 SER A O 1
ATOM 1837 N N . SER A 1 243 ? -1.882 7.726 4.317 1.00 94.69 243 SER A N 1
ATOM 1838 C CA . SER A 1 243 ? -1.891 6.867 3.127 1.00 94.69 243 SER A CA 1
ATOM 1839 C C . SER A 1 243 ? -0.648 5.969 3.066 1.00 94.69 243 SER A C 1
ATOM 1841 O O . SER A 1 243 ? -0.776 4.775 2.809 1.00 94.69 243 SER A O 1
ATOM 1843 N N . GLU A 1 244 ? 0.537 6.511 3.378 1.00 94.12 244 GLU A N 1
ATOM 1844 C CA . GLU A 1 244 ? 1.776 5.725 3.494 1.00 94.12 244 GLU A CA 1
ATOM 1845 C C . GLU A 1 244 ? 1.690 4.681 4.606 1.00 94.12 244 GLU A C 1
ATOM 1847 O O . GLU A 1 244 ? 2.000 3.516 4.369 1.00 94.12 244 GLU A O 1
ATOM 1852 N N . LEU A 1 245 ? 1.207 5.050 5.801 1.00 97.25 245 LEU A N 1
ATOM 1853 C CA . LEU A 1 245 ? 1.057 4.081 6.892 1.00 97.25 245 LEU A CA 1
ATOM 1854 C C . LEU A 1 245 ? 0.120 2.934 6.497 1.00 97.25 245 LEU A C 1
ATOM 1856 O O . LEU A 1 245 ? 0.416 1.775 6.780 1.00 97.25 245 LEU A O 1
ATOM 1860 N N . PHE A 1 246 ? -0.998 3.252 5.839 1.00 98.38 246 PHE A N 1
ATOM 1861 C CA . PHE A 1 246 ? -1.967 2.264 5.371 1.00 98.38 246 PHE A CA 1
ATOM 1862 C C . PHE A 1 246 ? -1.358 1.307 4.338 1.00 98.38 246 PHE A C 1
ATOM 1864 O O . PHE A 1 246 ? -1.463 0.089 4.478 1.00 98.38 246 PHE A O 1
ATOM 1871 N N . ALA A 1 247 ? -0.673 1.834 3.324 1.00 97.50 247 ALA A N 1
ATOM 1872 C CA . ALA A 1 247 ? -0.050 1.008 2.297 1.00 97.50 247 ALA A CA 1
ATOM 1873 C C . ALA A 1 247 ? 1.091 0.137 2.863 1.00 97.50 247 ALA A C 1
ATOM 1875 O O . ALA A 1 247 ? 1.100 -1.079 2.648 1.00 97.50 247 ALA A O 1
ATOM 1876 N N . SER A 1 248 ? 1.981 0.720 3.677 1.00 95.38 248 SER A N 1
ATOM 1877 C CA . SER A 1 248 ? 3.106 0.006 4.293 1.00 95.38 248 SER A CA 1
ATOM 1878 C C . SER A 1 248 ? 2.651 -1.097 5.250 1.00 95.38 248 SER A C 1
ATOM 1880 O O . SER A 1 248 ? 3.111 -2.235 5.144 1.00 95.38 248 SER A O 1
ATOM 1882 N N . LEU A 1 249 ? 1.727 -0.802 6.172 1.00 97.38 249 LEU A N 1
ATOM 1883 C CA . LEU A 1 249 ? 1.220 -1.810 7.109 1.00 97.38 249 LEU A CA 1
ATOM 1884 C C . LEU A 1 249 ? 0.477 -2.929 6.374 1.00 97.38 249 LEU A C 1
ATOM 1886 O O . LEU A 1 249 ? 0.677 -4.104 6.685 1.00 97.38 249 LEU A O 1
ATOM 1890 N N . GLY A 1 250 ? -0.354 -2.575 5.390 1.00 97.50 250 GLY A N 1
ATOM 1891 C CA . GLY A 1 250 ? -1.158 -3.534 4.640 1.00 97.50 250 GLY A CA 1
ATOM 1892 C C . GLY A 1 250 ? -0.322 -4.522 3.828 1.00 97.50 250 GLY A C 1
ATOM 1893 O O . GLY A 1 250 ? -0.636 -5.714 3.842 1.00 97.50 250 GLY A O 1
ATOM 1894 N N . ALA A 1 251 ? 0.748 -4.053 3.178 1.00 96.44 251 ALA A N 1
ATOM 1895 C CA . ALA A 1 251 ? 1.561 -4.865 2.271 1.00 96.44 251 ALA A CA 1
ATOM 1896 C C . ALA A 1 251 ? 2.763 -5.568 2.927 1.00 96.44 251 ALA A C 1
ATOM 1898 O O . ALA A 1 251 ? 3.215 -6.584 2.398 1.00 96.44 251 ALA A O 1
ATOM 1899 N N . ALA A 1 252 ? 3.292 -5.054 4.045 1.00 93.81 252 ALA A N 1
ATOM 1900 C CA . ALA A 1 252 ? 4.596 -5.488 4.559 1.00 93.81 252 ALA A CA 1
ATOM 1901 C C . ALA A 1 252 ? 4.621 -5.948 6.026 1.00 93.81 252 ALA A C 1
ATOM 1903 O O . ALA A 1 252 ? 5.590 -6.590 6.428 1.00 93.81 252 ALA A O 1
ATOM 1904 N N . VAL A 1 253 ? 3.590 -5.666 6.834 1.00 95.25 253 VAL A N 1
ATOM 1905 C CA . VAL A 1 253 ? 3.638 -5.926 8.285 1.00 95.25 253 VAL A CA 1
ATOM 1906 C C . VAL A 1 253 ? 2.638 -6.995 8.712 1.00 95.25 253 VAL A C 1
ATOM 1908 O O . VAL A 1 253 ? 1.424 -6.818 8.606 1.00 95.25 253 VAL A O 1
ATOM 1911 N N . TRP A 1 254 ? 3.144 -8.093 9.274 1.00 94.00 254 TRP A N 1
ATOM 1912 C CA . TRP A 1 254 ? 2.343 -9.170 9.853 1.00 94.00 254 TRP A CA 1
ATOM 1913 C C . TRP A 1 254 ? 2.783 -9.449 11.286 1.00 94.00 254 TRP A C 1
ATOM 1915 O O . TRP A 1 254 ? 3.973 -9.482 11.593 1.00 94.00 254 TRP A O 1
ATOM 1925 N N . ARG A 1 255 ? 1.807 -9.673 12.164 1.00 90.00 255 ARG A N 1
ATOM 1926 C CA . ARG A 1 255 ? 2.006 -10.102 13.551 1.00 90.00 255 ARG A CA 1
ATOM 1927 C C . ARG A 1 255 ? 1.086 -11.286 13.819 1.00 90.00 255 ARG A C 1
ATOM 1929 O O . ARG A 1 255 ? 0.086 -11.457 13.122 1.00 90.00 255 ARG A O 1
ATOM 1936 N N . ASP A 1 256 ? 1.416 -12.112 14.807 1.00 88.00 256 ASP A N 1
ATOM 1937 C CA . ASP A 1 256 ? 0.576 -13.255 15.175 1.00 88.00 256 ASP A CA 1
ATOM 1938 C C . ASP A 1 256 ? -0.849 -12.788 15.514 1.00 88.00 256 ASP A C 1
ATOM 1940 O O . ASP A 1 256 ? -1.070 -12.090 16.501 1.00 88.00 256 ASP A O 1
ATOM 1944 N N . GLY A 1 257 ? -1.818 -13.185 14.683 1.00 87.94 257 GLY A N 1
ATOM 1945 C CA . GLY A 1 257 ? -3.221 -12.776 14.806 1.00 87.94 257 GLY A CA 1
ATOM 1946 C C . GLY A 1 257 ? -3.629 -11.541 13.993 1.00 87.94 257 GLY A C 1
ATOM 1947 O O . GLY A 1 257 ? -4.810 -11.206 14.009 1.00 87.94 257 GLY A O 1
ATOM 1948 N N . GLY A 1 258 ? -2.704 -10.920 13.256 1.00 93.50 258 GLY A N 1
ATOM 1949 C CA . GLY A 1 258 ? -2.939 -9.718 12.451 1.00 93.50 258 GLY A CA 1
ATOM 1950 C C . GLY A 1 258 ? -2.635 -8.408 13.190 1.00 93.50 258 GLY A C 1
ATOM 1951 O O . GLY A 1 258 ? -2.020 -8.392 14.257 1.00 93.50 258 GLY A O 1
ATOM 1952 N N . LEU A 1 259 ? -3.027 -7.296 12.573 1.00 96.94 259 LEU A N 1
ATOM 1953 C CA . LEU A 1 259 ? -3.043 -5.950 13.157 1.00 96.94 259 LEU A CA 1
ATOM 1954 C C . LEU A 1 259 ? -4.344 -5.746 13.956 1.00 96.94 259 LEU A C 1
ATOM 1956 O O . LEU A 1 259 ? -5.080 -6.698 14.228 1.00 96.94 259 LEU A O 1
ATOM 1960 N N . ASP A 1 260 ? -4.657 -4.501 14.321 1.00 98.06 260 ASP A N 1
ATOM 1961 C CA . ASP A 1 260 ? -5.973 -4.139 14.850 1.00 98.06 260 ASP A CA 1
ATOM 1962 C C . ASP A 1 260 ? -7.122 -4.742 13.999 1.00 98.06 260 ASP A C 1
ATOM 1964 O O . ASP A 1 260 ? -7.112 -4.611 12.768 1.00 98.06 260 ASP A O 1
ATOM 1968 N N . PRO A 1 261 ? -8.146 -5.371 14.616 1.00 97.88 261 PRO A N 1
ATOM 1969 C CA . PRO A 1 261 ? -9.231 -6.025 13.886 1.00 97.88 261 PRO A CA 1
ATOM 1970 C C . PRO A 1 261 ? -9.971 -5.118 12.900 1.00 97.88 261 PRO A C 1
ATOM 1972 O O . PRO A 1 261 ? -10.437 -5.602 11.870 1.00 97.88 261 PRO A O 1
ATOM 1975 N N . ARG A 1 262 ? -10.075 -3.812 13.185 1.00 97.81 262 ARG A N 1
ATOM 1976 C CA . ARG A 1 262 ? -10.698 -2.856 12.264 1.00 97.81 262 ARG A CA 1
ATOM 1977 C C . ARG A 1 262 ? -9.845 -2.662 11.013 1.00 97.81 262 ARG A C 1
ATOM 1979 O O . ARG A 1 262 ? -10.397 -2.500 9.931 1.00 97.81 262 ARG A O 1
ATOM 1986 N N . LEU A 1 263 ? -8.519 -2.686 11.136 1.00 98.31 263 LEU A N 1
ATOM 1987 C CA . LEU A 1 263 ? -7.632 -2.635 9.975 1.00 98.31 263 LEU A CA 1
ATOM 1988 C C . LEU A 1 263 ? -7.715 -3.920 9.159 1.00 98.31 263 LEU A C 1
ATOM 1990 O O . LEU A 1 263 ? -7.829 -3.840 7.942 1.00 98.31 263 LEU A O 1
ATOM 1994 N N . GLU A 1 264 ? -7.719 -5.086 9.806 1.00 98.25 264 GLU A N 1
ATOM 1995 C CA . GLU A 1 264 ? -7.865 -6.365 9.098 1.00 98.25 264 GLU A CA 1
ATOM 1996 C C . GLU A 1 264 ? -9.215 -6.468 8.368 1.00 98.25 264 GLU A C 1
ATOM 1998 O O . GLU A 1 264 ? -9.264 -6.929 7.229 1.00 98.25 264 GLU A O 1
ATOM 2003 N N . GLU A 1 265 ? -10.303 -5.961 8.960 1.00 98.12 265 GLU A N 1
ATOM 2004 C CA . GLU A 1 265 ? -11.602 -5.845 8.285 1.00 98.12 265 GLU A CA 1
ATOM 2005 C C . GLU A 1 265 ? -11.495 -5.002 7.005 1.00 98.12 265 GLU A C 1
ATOM 2007 O O . GLU A 1 265 ? -11.951 -5.429 5.942 1.00 98.12 265 GLU A O 1
ATOM 2012 N N . ILE A 1 266 ? -10.838 -3.841 7.072 1.00 98.50 266 ILE A N 1
ATOM 2013 C CA . ILE A 1 266 ? -10.660 -2.964 5.910 1.00 98.50 266 ILE A CA 1
ATOM 2014 C C . ILE A 1 266 ? -9.742 -3.595 4.861 1.00 98.50 266 ILE A C 1
ATOM 2016 O O . ILE A 1 266 ? -10.105 -3.617 3.686 1.00 98.50 266 ILE A O 1
ATOM 2020 N N . TYR A 1 267 ? -8.592 -4.151 5.250 1.00 98.69 267 TYR A N 1
ATOM 2021 C CA . TYR A 1 267 ? -7.677 -4.799 4.308 1.00 98.69 267 TYR A CA 1
ATOM 2022 C C . TYR A 1 267 ? -8.316 -6.006 3.621 1.00 98.69 267 TYR A C 1
ATOM 2024 O O . TYR A 1 267 ? -8.077 -6.202 2.430 1.00 98.69 267 TYR A O 1
ATOM 2032 N N . SER A 1 268 ? -9.181 -6.760 4.312 1.00 98.50 268 SER A N 1
ATOM 2033 C CA . SER A 1 268 ? -9.874 -7.926 3.742 1.00 98.50 268 SER A CA 1
ATOM 2034 C C . SER A 1 268 ? -10.776 -7.591 2.549 1.00 98.50 268 SER A C 1
ATOM 2036 O O . SER A 1 268 ? -11.090 -8.468 1.744 1.00 98.50 268 SER A O 1
ATOM 2038 N N . ARG A 1 269 ? -11.160 -6.316 2.390 1.00 98.62 269 ARG A N 1
ATOM 2039 C CA . ARG A 1 269 ? -11.869 -5.836 1.199 1.00 98.62 269 ARG A CA 1
ATOM 2040 C C . ARG A 1 269 ? -10.990 -5.900 -0.040 1.00 98.62 269 ARG A C 1
ATOM 2042 O O . ARG A 1 269 ? -11.504 -6.196 -1.110 1.00 98.62 269 ARG A O 1
ATOM 2049 N N . PHE A 1 270 ? -9.687 -5.656 0.092 1.00 98.75 270 PHE A N 1
ATOM 2050 C CA . PHE A 1 270 ? -8.757 -5.478 -1.029 1.00 98.75 270 PHE A CA 1
ATOM 2051 C C . PHE A 1 270 ? -7.781 -6.645 -1.206 1.00 98.75 270 PHE A C 1
ATOM 2053 O O . PHE A 1 270 ? -7.386 -6.938 -2.333 1.00 98.75 270 PHE A O 1
ATOM 2060 N N . ILE A 1 271 ? -7.418 -7.325 -0.116 1.00 98.75 271 ILE A N 1
ATOM 2061 C CA . ILE A 1 271 ? -6.466 -8.440 -0.083 1.00 98.75 271 ILE A CA 1
ATOM 2062 C C . ILE A 1 271 ? -7.137 -9.659 0.562 1.00 98.75 271 ILE A C 1
ATOM 2064 O O . ILE A 1 271 ? -7.584 -9.598 1.705 1.00 98.75 271 ILE A O 1
ATOM 2068 N N . SER A 1 272 ? -7.209 -10.779 -0.159 1.00 98.31 272 SER A N 1
ATOM 2069 C CA . SER A 1 272 ? -7.903 -11.993 0.288 1.00 98.31 272 SER A CA 1
ATOM 2070 C C . SER A 1 272 ? -7.122 -12.793 1.329 1.00 98.31 272 SER A C 1
ATOM 2072 O O . SER A 1 272 ? -7.725 -13.505 2.126 1.00 98.31 272 SER A O 1
ATOM 2074 N N . ASP A 1 273 ? -5.789 -12.708 1.297 1.00 97.56 273 ASP A N 1
ATOM 2075 C CA . ASP A 1 273 ? -4.893 -13.370 2.248 1.00 97.56 273 ASP A CA 1
ATOM 2076 C C . ASP A 1 273 ? -3.690 -12.465 2.549 1.00 97.56 273 ASP A C 1
ATOM 2078 O O . ASP A 1 273 ? -2.658 -12.491 1.874 1.00 97.56 273 ASP A O 1
ATOM 2082 N N . ARG A 1 274 ? -3.853 -11.602 3.557 1.00 97.00 274 ARG A N 1
ATOM 2083 C CA . ARG A 1 274 ? -2.832 -10.615 3.927 1.00 97.00 274 ARG A CA 1
ATOM 2084 C C . ARG A 1 274 ? -1.606 -11.262 4.573 1.00 97.00 274 ARG A C 1
ATOM 2086 O O . ARG A 1 274 ? -0.497 -10.775 4.383 1.00 97.00 274 ARG A O 1
ATOM 2093 N N . ALA A 1 275 ? -1.785 -12.381 5.276 1.00 96.50 275 ALA A N 1
ATOM 2094 C CA . ALA A 1 275 ? -0.675 -13.141 5.842 1.00 96.50 275 ALA A CA 1
ATOM 2095 C C . ALA A 1 275 ? 0.232 -13.682 4.731 1.00 96.50 275 ALA A C 1
ATOM 2097 O O . ALA A 1 275 ? 1.454 -13.547 4.803 1.00 96.50 275 ALA A O 1
ATOM 2098 N N . ALA A 1 276 ? -0.370 -14.250 3.682 1.00 96.25 276 ALA A N 1
ATOM 2099 C CA . ALA A 1 276 ? 0.366 -14.748 2.530 1.00 96.25 276 ALA A CA 1
ATOM 2100 C C . ALA A 1 276 ? 1.031 -13.616 1.732 1.00 96.25 276 ALA A C 1
ATOM 2102 O O . ALA A 1 276 ? 2.187 -13.767 1.342 1.00 96.25 276 ALA A O 1
ATOM 2103 N N . LEU A 1 277 ? 0.361 -12.470 1.548 1.00 96.44 277 LEU A N 1
ATOM 2104 C CA . LEU A 1 277 ? 0.973 -11.286 0.932 1.00 96.44 277 LEU A CA 1
ATOM 2105 C C . LEU A 1 277 ? 2.214 -10.817 1.707 1.00 96.44 277 LEU A C 1
ATOM 2107 O O . LEU A 1 277 ? 3.271 -10.618 1.113 1.00 96.44 277 LEU A O 1
ATOM 2111 N N . VAL A 1 278 ? 2.121 -10.670 3.029 1.00 94.62 278 VAL A N 1
ATOM 2112 C CA . VAL A 1 278 ? 3.271 -10.222 3.829 1.00 94.62 278 VAL A CA 1
ATOM 2113 C C . VAL A 1 278 ? 4.390 -11.267 3.834 1.00 94.62 278 VAL A C 1
ATOM 2115 O O . VAL A 1 278 ? 5.564 -10.905 3.821 1.00 94.62 278 VAL A O 1
ATOM 2118 N N . ALA A 1 279 ? 4.070 -12.562 3.768 1.00 92.62 279 ALA A N 1
ATOM 2119 C CA . ALA A 1 279 ? 5.089 -13.598 3.616 1.00 92.62 279 ALA A CA 1
ATOM 2120 C C . ALA A 1 279 ? 5.898 -13.438 2.313 1.00 92.62 279 ALA A C 1
ATOM 2122 O O . ALA A 1 279 ? 7.104 -13.688 2.333 1.00 92.62 279 ALA A O 1
ATOM 2123 N N . VAL A 1 280 ? 5.274 -12.959 1.224 1.00 87.62 280 VAL A N 1
ATOM 2124 C CA . VAL A 1 280 ? 5.986 -12.564 -0.008 1.00 87.62 280 VAL A CA 1
ATOM 2125 C C . VAL A 1 280 ? 6.933 -11.395 0.271 1.00 87.62 280 VAL A C 1
ATOM 2127 O O . VAL A 1 280 ? 8.042 -11.388 -0.239 1.00 87.62 280 VAL A O 1
ATOM 2130 N N . HIS A 1 281 ? 6.558 -10.421 1.106 1.00 81.38 281 HIS A N 1
ATOM 2131 C CA . HIS A 1 281 ? 7.456 -9.323 1.492 1.00 81.38 281 HIS A CA 1
ATOM 2132 C C . HIS A 1 281 ? 8.662 -9.793 2.307 1.00 81.38 281 HIS A C 1
ATOM 2134 O O . HIS A 1 281 ? 9.795 -9.367 2.067 1.00 81.38 281 HIS A O 1
ATOM 2140 N N . SER A 1 282 ? 8.438 -10.684 3.269 1.00 78.69 282 SER A N 1
ATOM 2141 C CA . SER A 1 282 ? 9.503 -11.190 4.131 1.00 78.69 282 SER A CA 1
ATOM 2142 C C . SER A 1 282 ? 10.529 -12.043 3.383 1.00 78.69 282 SER A C 1
ATOM 2144 O O . SER A 1 282 ? 11.685 -12.067 3.792 1.00 78.69 282 SER A O 1
ATOM 2146 N N . SER A 1 283 ? 10.155 -12.741 2.305 1.00 72.75 283 SER A N 1
ATOM 2147 C CA . SER A 1 283 ? 11.074 -13.629 1.578 1.00 72.75 283 SER A CA 1
ATOM 2148 C C . SER A 1 283 ? 12.141 -12.889 0.772 1.00 72.75 283 SER A C 1
ATOM 2150 O O . SER A 1 283 ? 13.247 -13.413 0.631 1.00 72.75 283 SER A O 1
ATOM 2152 N N . TRP A 1 284 ? 11.859 -11.674 0.288 1.00 70.19 284 TRP A N 1
ATOM 2153 C CA . TRP A 1 284 ? 12.821 -10.896 -0.504 1.00 70.19 284 TRP A CA 1
ATOM 2154 C C . TRP A 1 284 ? 13.547 -9.801 0.291 1.00 70.19 284 TRP A C 1
ATOM 2156 O O . TRP A 1 284 ? 14.649 -9.416 -0.094 1.00 70.19 284 TRP A O 1
ATOM 2166 N N . SER A 1 285 ? 12.970 -9.309 1.394 1.00 60.62 285 SER A N 1
ATOM 2167 C CA . SER A 1 285 ? 13.568 -8.242 2.220 1.00 60.62 285 SER A CA 1
ATOM 2168 C C . SER A 1 285 ? 14.715 -8.720 3.122 1.00 60.62 285 SER A C 1
ATOM 2170 O O . SER A 1 285 ? 15.543 -7.917 3.544 1.00 60.62 285 SER A O 1
ATOM 2172 N N . VAL A 1 286 ? 14.814 -10.029 3.377 1.00 52.97 286 VAL A N 1
ATOM 2173 C CA . VAL A 1 286 ? 15.913 -10.659 4.139 1.00 52.97 286 VAL A CA 1
ATOM 2174 C C . VAL A 1 286 ? 17.076 -11.155 3.258 1.00 52.97 286 VAL A C 1
ATOM 2176 O O . VAL A 1 286 ? 17.952 -11.867 3.755 1.00 52.97 286 VAL A O 1
ATOM 2179 N N . GLY A 1 287 ? 17.071 -10.821 1.959 1.00 38.28 287 GLY A N 1
ATOM 2180 C CA . GLY A 1 287 ? 18.017 -11.306 0.939 1.00 38.28 287 GLY A CA 1
ATOM 2181 C C . GLY A 1 287 ? 19.089 -10.319 0.484 1.00 38.28 287 GLY A C 1
ATOM 2182 O O . GLY A 1 287 ? 18.851 -9.091 0.483 1.00 38.28 287 GLY A O 1
#

Organism: Isoptericola variabilis (strain 225) (NCBI:txid743718)

pLDDT: mean 74.71, std 21.06, range [31.88, 98.81]

Secondary structure (DSSP, 8-state):
-PPPP--PPPPTTSPPPHHHHHHHTTPPPPPPGGGGGG---------------THHHHHHHHHHHHHHHHHHHHTT--TT--HHHHHHHHHHHT---TTTTPPPHHHHHHHTTB-HHHHHHHHHT--EEE-HHHHHHHTT--S-----SSS-S----EEEEE-SSS-EEEEEEPPSSGGGHHHHHHHHHHHHHHHHHHHS-HHHHHHHHHHHHHHHHTS-TT-THHHHHHHHHTT--HHHHHHHHHHHHHHH---TT-S-HHHHHHHHTTBS-HHHHHHHHHHHHT-

Solvent-accessible surface area (backbone atoms only — not comparable to full-atom values): 17256 Å² total; per-residue (Å²): 137,82,78,78,83,87,82,70,79,58,45,100,83,71,48,70,52,68,65,61,59,34,52,78,66,72,46,93,71,83,80,58,87,91,54,62,81,80,66,71,79,84,75,79,86,75,89,75,86,80,88,77,75,80,65,63,65,56,53,55,52,50,52,54,48,53,53,52,48,52,60,60,52,64,76,69,65,68,95,83,69,61,67,72,59,54,53,53,48,32,65,72,66,70,53,66,74,77,76,75,65,70,77,51,74,67,55,36,38,60,69,29,28,40,26,75,57,29,41,53,45,39,60,62,12,61,62,39,79,38,57,56,80,50,45,62,65,75,55,60,67,90,63,98,67,93,73,64,86,82,74,67,81,74,79,62,52,62,40,57,50,60,75,73,64,34,40,42,39,33,40,35,32,52,64,95,46,80,87,43,48,47,45,44,24,31,40,53,40,24,36,35,36,40,33,51,51,36,61,47,52,74,67,56,51,62,66,43,40,66,53,48,54,51,56,60,71,68,48,62,93,83,43,67,63,60,58,54,51,52,65,73,39,64,94,57,55,71,69,57,41,45,36,50,46,50,12,50,44,64,27,57,59,76,49,95,91,52,68,61,68,71,56,49,58,57,44,52,55,32,26,70,40,52,67,63,28,17,52,40,32,56,67,51,73,79,106

Radius of gyration: 28.13 Å; Cα contacts (8 Å, |Δi|>4): 278; chains: 1; bounding box: 73×71×79 Å